Protein AF-A0A965WH80-F1 (afdb_monomer)

Radius of gyration: 20.84 Å; Cα contacts (8 Å, |Δi|>4): 491; chains: 1; bounding box: 50×33×61 Å

Structure (mmCIF, N/CA/C/O backbone):
data_AF-A0A965WH80-F1
#
_entry.id   AF-A0A965WH80-F1
#
loop_
_atom_site.group_PDB
_atom_site.id
_atom_site.type_symbol
_atom_site.label_atom_id
_atom_site.label_alt_id
_atom_site.label_comp_id
_atom_site.label_asym_id
_atom_site.label_entity_id
_atom_site.label_seq_id
_atom_site.pdbx_PDB_ins_code
_atom_site.Cartn_x
_atom_site.Cartn_y
_atom_site.Cartn_z
_atom_site.occupancy
_atom_site.B_iso_or_equiv
_atom_site.auth_seq_id
_atom_site.auth_comp_id
_atom_site.auth_asym_id
_atom_site.auth_atom_id
_atom_site.pdbx_PDB_model_num
ATOM 1 N N . MET A 1 1 ? 1.439 16.172 34.739 1.00 54.31 1 MET A N 1
ATOM 2 C CA . MET A 1 1 ? 1.246 16.208 33.267 1.00 54.31 1 MET A CA 1
ATOM 3 C C . MET A 1 1 ? 0.807 14.849 32.720 1.00 54.31 1 MET A C 1
ATOM 5 O O . MET A 1 1 ? -0.099 14.841 31.899 1.00 54.31 1 MET A O 1
ATOM 9 N N . SER A 1 2 ? 1.363 13.724 33.199 1.00 60.44 2 SER A N 1
ATOM 10 C CA . SER A 1 2 ? 0.930 12.357 32.838 1.00 60.44 2 SER A CA 1
ATOM 11 C C . SER A 1 2 ? -0.550 12.085 33.125 1.00 60.44 2 SER A C 1
ATOM 13 O O . SER A 1 2 ? -1.263 11.630 32.240 1.00 60.44 2 SER A O 1
ATOM 15 N N . ASP A 1 3 ? -1.040 12.446 34.312 1.00 62.28 3 ASP A N 1
ATOM 16 C CA . ASP A 1 3 ? -2.400 12.083 34.744 1.00 62.28 3 ASP A CA 1
ATOM 17 C C . ASP A 1 3 ? -3.491 12.838 33.966 1.00 62.28 3 ASP A C 1
ATOM 19 O O . ASP A 1 3 ? -4.569 12.307 33.698 1.00 62.28 3 ASP A O 1
ATOM 23 N N . LEU A 1 4 ? -3.192 14.064 33.522 1.00 63.50 4 LEU A N 1
ATOM 24 C CA . LEU A 1 4 ? -4.088 14.865 32.680 1.00 63.50 4 LEU A CA 1
ATOM 25 C C . LEU A 1 4 ? -4.159 14.320 31.238 1.00 63.50 4 LEU A C 1
ATOM 27 O O . LEU A 1 4 ? -5.212 14.336 30.601 1.00 63.50 4 LEU A O 1
ATOM 31 N N . LEU A 1 5 ? -3.041 13.801 30.720 1.00 63.03 5 LEU A N 1
ATOM 32 C CA . LEU A 1 5 ? -2.988 13.147 29.409 1.00 63.03 5 LEU A CA 1
ATOM 33 C C . LEU A 1 5 ? -3.710 11.791 29.436 1.00 63.03 5 LEU A C 1
ATOM 35 O O . LEU A 1 5 ? -4.468 11.488 28.513 1.00 63.03 5 LEU A O 1
ATOM 39 N N . GLN A 1 6 ? -3.535 11.023 30.516 1.00 62.19 6 GLN A N 1
ATOM 40 C CA . GLN A 1 6 ? -4.223 9.751 30.746 1.00 62.19 6 GLN A CA 1
ATOM 41 C C . GLN A 1 6 ? -5.747 9.948 30.783 1.00 62.19 6 GLN A C 1
ATOM 43 O O . GLN A 1 6 ? -6.480 9.286 30.056 1.00 62.19 6 GLN A O 1
ATOM 48 N N . THR A 1 7 ? -6.226 10.921 31.562 1.00 71.38 7 THR A N 1
ATOM 49 C CA . THR A 1 7 ? -7.663 11.224 31.692 1.00 71.38 7 THR A CA 1
ATOM 50 C C . THR A 1 7 ? -8.289 11.716 30.387 1.00 71.38 7 THR A C 1
ATOM 52 O O . THR A 1 7 ? -9.394 11.299 30.048 1.00 71.38 7 THR A O 1
ATOM 55 N N . THR A 1 8 ? -7.577 12.529 29.601 1.00 77.06 8 THR A N 1
ATOM 56 C CA . THR A 1 8 ? -8.065 12.976 28.282 1.00 77.06 8 THR A CA 1
ATOM 57 C C . THR A 1 8 ? -8.178 11.811 27.292 1.00 77.06 8 THR A C 1
ATOM 59 O O . THR A 1 8 ? -9.146 11.727 26.540 1.00 77.06 8 THR A O 1
ATOM 62 N N . SER A 1 9 ? -7.212 10.885 27.290 1.00 78.12 9 SER A N 1
ATOM 63 C CA . SER A 1 9 ? -7.258 9.696 26.430 1.00 78.12 9 SER A CA 1
ATOM 64 C C . SER A 1 9 ? -8.454 8.793 26.742 1.00 78.12 9 SER A C 1
ATOM 66 O O . SER A 1 9 ? -9.096 8.296 25.820 1.00 78.12 9 SER A O 1
ATOM 68 N N . GLU A 1 10 ? -8.776 8.605 28.021 1.00 86.00 10 GLU A N 1
ATOM 69 C CA . GLU A 1 10 ? -9.914 7.778 28.436 1.00 86.00 10 GLU A CA 1
ATOM 70 C C . GLU A 1 10 ? -11.262 8.416 28.074 1.00 86.00 10 GLU A C 1
ATOM 72 O O . GLU A 1 10 ? -12.154 7.729 27.576 1.00 86.00 10 GLU A O 1
ATOM 77 N N . ILE A 1 11 ? -11.398 9.741 28.214 1.00 92.00 11 ILE A N 1
ATOM 78 C CA . ILE A 1 11 ? -12.595 10.476 27.765 1.00 92.00 11 ILE A CA 1
ATOM 79 C C . ILE A 1 11 ? -12.812 10.293 26.255 1.00 92.00 11 ILE A C 1
ATOM 81 O O . ILE A 1 11 ? -13.931 10.027 25.809 1.00 92.00 11 ILE A O 1
ATOM 85 N N . ASP A 1 12 ? -11.742 10.397 25.467 1.00 95.00 12 ASP A N 1
ATOM 86 C CA . ASP A 1 12 ? -11.813 10.262 24.014 1.00 95.00 12 ASP A CA 1
ATOM 87 C C . ASP A 1 12 ? -12.212 8.854 23.566 1.00 95.00 12 ASP A C 1
ATOM 89 O O . ASP A 1 12 ? -13.089 8.707 22.709 1.00 95.00 12 ASP A O 1
ATOM 93 N N . LYS A 1 13 ? -11.626 7.813 24.171 1.00 95.62 13 LYS A N 1
ATOM 94 C CA . LYS A 1 13 ? -12.045 6.426 23.927 1.00 95.62 13 LYS A CA 1
ATOM 95 C C . LYS A 1 13 ? -13.502 6.212 24.322 1.00 95.62 13 LYS A C 1
ATOM 97 O O . LYS A 1 13 ? -14.264 5.646 23.540 1.00 95.62 13 LYS A O 1
ATOM 102 N N . GLN A 1 14 ? -13.915 6.696 25.495 1.00 97.00 14 GLN A N 1
ATOM 103 C CA . GLN A 1 14 ? -15.282 6.527 25.984 1.00 97.00 14 GLN A CA 1
ATOM 104 C C . GLN A 1 14 ? -16.306 7.191 25.056 1.00 97.00 14 GLN A C 1
ATOM 106 O O . GLN A 1 14 ? -17.390 6.642 24.834 1.00 97.00 14 GLN A O 1
ATOM 111 N N . HIS A 1 15 ? -15.963 8.333 24.456 1.00 97.44 15 HIS A N 1
ATOM 112 C CA . HIS A 1 15 ? -16.782 8.965 23.425 1.00 97.44 15 HIS A CA 1
ATOM 113 C C . HIS A 1 15 ? -16.937 8.065 22.187 1.00 97.44 15 HIS A C 1
ATOM 115 O O . HIS A 1 15 ? -18.063 7.830 21.744 1.00 97.44 15 HIS A O 1
ATOM 121 N N . ILE A 1 16 ? -15.842 7.493 21.674 1.00 98.12 16 ILE A N 1
ATOM 122 C CA . ILE A 1 16 ? -15.874 6.562 20.531 1.00 98.12 16 ILE A CA 1
ATOM 123 C C . ILE A 1 16 ? -16.705 5.311 20.862 1.00 98.12 16 ILE A C 1
ATOM 125 O O . ILE A 1 16 ? -17.552 4.907 20.064 1.00 98.12 16 ILE A O 1
ATOM 129 N N . ILE A 1 17 ? -16.524 4.726 22.050 1.00 98.25 17 ILE A N 1
ATOM 130 C CA . ILE A 1 17 ? -17.300 3.570 22.529 1.00 98.25 17 ILE A CA 1
ATOM 131 C C . ILE A 1 17 ? -18.792 3.916 22.612 1.00 98.25 17 ILE A C 1
ATOM 133 O O . ILE A 1 17 ? -19.641 3.126 22.201 1.00 98.25 17 ILE A O 1
ATOM 137 N N . THR A 1 18 ? -19.128 5.113 23.094 1.00 98.06 18 THR A N 1
ATOM 138 C CA . THR A 1 18 ? -20.517 5.583 23.175 1.00 98.06 18 THR A CA 1
ATOM 139 C C . THR A 1 18 ? -21.134 5.724 21.785 1.00 98.06 18 THR A C 1
ATOM 141 O O . THR A 1 18 ? -22.248 5.246 21.565 1.00 98.06 18 THR A O 1
ATOM 144 N N . LEU A 1 19 ? -20.418 6.311 20.819 1.00 97.88 19 LEU A N 1
ATOM 145 C CA . LEU A 1 19 ? -20.869 6.382 19.424 1.00 97.88 19 LEU A CA 1
ATOM 146 C C . LEU A 1 19 ? -21.101 4.986 18.840 1.00 97.88 19 LEU A C 1
ATOM 148 O O . LEU A 1 19 ? -22.153 4.736 18.253 1.00 97.88 19 LEU A O 1
ATOM 152 N N . PHE A 1 20 ? -20.160 4.065 19.056 1.00 98.19 20 PHE A N 1
ATOM 153 C CA . PHE A 1 20 ? -20.275 2.688 18.593 1.00 98.19 20 PHE A CA 1
ATOM 154 C C . PHE A 1 20 ? -21.513 1.994 19.174 1.00 98.19 20 PHE A C 1
ATOM 156 O O . PHE A 1 20 ? -22.358 1.510 18.422 1.00 98.19 20 PHE A O 1
ATOM 163 N N . ASN A 1 21 ? -21.674 2.005 20.499 1.00 98.12 21 ASN A N 1
ATOM 164 C CA . ASN A 1 21 ? -22.787 1.339 21.179 1.00 98.12 21 ASN A CA 1
ATOM 165 C C . ASN A 1 21 ? -24.155 1.918 20.799 1.00 98.12 21 ASN A C 1
ATOM 167 O O . ASN A 1 21 ? -25.132 1.182 20.739 1.00 98.12 21 ASN A O 1
ATOM 171 N N . THR A 1 22 ? -24.234 3.225 20.541 1.00 97.62 22 THR A N 1
ATOM 172 C CA . THR A 1 22 ? -25.511 3.899 20.253 1.00 97.62 22 THR A CA 1
ATOM 173 C C . THR A 1 22 ? -25.892 3.895 18.774 1.00 97.62 22 THR A C 1
ATOM 175 O O . THR A 1 22 ? -27.077 3.982 18.460 1.00 97.62 22 THR A O 1
ATOM 178 N N . ARG A 1 23 ? -24.919 3.831 17.852 1.00 97.31 23 ARG A N 1
ATOM 179 C CA . ARG A 1 23 ? -25.159 4.046 16.409 1.00 97.31 23 ARG A CA 1
ATOM 180 C C . ARG A 1 23 ? -24.714 2.909 15.501 1.00 97.31 23 ARG A C 1
ATOM 182 O O . ARG A 1 23 ? -25.060 2.936 14.318 1.00 97.31 23 ARG A O 1
ATOM 189 N N . VAL A 1 24 ? -23.954 1.942 16.015 1.00 97.25 24 VAL A N 1
ATOM 190 C CA . VAL A 1 24 ? -23.343 0.875 15.208 1.00 97.25 24 VAL A CA 1
ATOM 191 C C . VAL A 1 24 ? -23.623 -0.520 15.765 1.00 97.25 24 VAL A C 1
ATOM 193 O O . VAL A 1 24 ? -23.989 -1.404 14.991 1.00 97.25 24 VAL A O 1
ATOM 196 N N . LYS A 1 25 ? -23.450 -0.737 17.074 1.00 97.75 25 LYS A N 1
ATOM 197 C CA . LYS A 1 25 ? -23.517 -2.070 17.688 1.00 97.75 25 LYS A CA 1
ATOM 198 C C . LYS A 1 25 ? -24.882 -2.727 17.467 1.00 97.75 25 LYS A C 1
ATOM 200 O O . LYS A 1 25 ? -25.910 -2.121 17.758 1.00 97.75 25 LYS A O 1
ATOM 205 N N . GLY A 1 26 ? -24.886 -3.950 16.937 1.00 96.50 26 GLY A N 1
ATOM 206 C CA . GLY A 1 26 ? -26.098 -4.735 16.671 1.00 96.50 26 GLY A CA 1
ATOM 207 C C . GLY A 1 26 ? -26.995 -4.203 15.544 1.00 96.50 26 GLY A C 1
ATOM 208 O O . GLY A 1 26 ? -28.030 -4.799 15.259 1.00 96.50 26 GLY A O 1
ATOM 209 N N . ILE A 1 27 ? -26.628 -3.100 14.882 1.00 95.81 27 ILE A N 1
ATOM 210 C CA . ILE A 1 27 ? -27.406 -2.542 13.772 1.00 95.81 27 ILE A CA 1
ATOM 211 C C . ILE A 1 27 ? -26.996 -3.234 12.478 1.00 95.81 27 ILE A C 1
ATOM 213 O O . ILE A 1 27 ? -25.814 -3.282 12.125 1.00 95.81 27 ILE A O 1
ATOM 217 N N . GLU A 1 28 ? -27.988 -3.746 11.754 1.00 94.44 28 GLU A N 1
ATOM 218 C CA . GLU A 1 28 ? -27.756 -4.407 10.478 1.00 94.44 28 GLU A CA 1
ATOM 219 C C . GLU A 1 28 ? -27.210 -3.429 9.433 1.00 94.44 28 GLU A C 1
ATOM 221 O O . GLU A 1 28 ? -27.700 -2.306 9.252 1.00 94.44 28 GLU A O 1
ATOM 226 N N . ILE A 1 29 ? -26.161 -3.862 8.735 1.00 91.94 29 ILE A N 1
ATOM 227 C CA . ILE A 1 29 ? -25.525 -3.059 7.699 1.00 91.94 29 ILE A CA 1
ATOM 228 C C . ILE A 1 29 ? -26.462 -2.971 6.495 1.00 91.94 29 ILE A C 1
ATOM 230 O O . ILE A 1 29 ? -26.683 -3.948 5.779 1.00 91.94 29 ILE A O 1
ATOM 234 N N . CYS A 1 30 ? -26.951 -1.759 6.237 1.00 87.44 30 CYS A N 1
ATOM 235 C CA . CYS A 1 30 ? -27.763 -1.440 5.071 1.00 87.44 30 CYS A CA 1
ATOM 236 C C . CYS A 1 30 ? -26.932 -0.685 4.026 1.00 87.44 30 CYS A C 1
ATOM 238 O O . CYS A 1 30 ? -26.447 0.419 4.274 1.00 87.44 30 CYS A O 1
ATOM 240 N N . LEU A 1 31 ? -26.777 -1.292 2.847 1.00 85.81 31 LEU A N 1
ATOM 241 C CA . LEU A 1 31 ? -26.041 -0.732 1.705 1.00 85.81 31 LEU A CA 1
ATOM 242 C C . LEU A 1 31 ? -26.972 -0.361 0.543 1.00 85.81 31 LEU A C 1
ATOM 244 O O . LEU A 1 31 ? -26.512 -0.196 -0.589 1.00 85.81 31 LEU A O 1
ATOM 248 N N . GLU A 1 32 ? -28.273 -0.267 0.812 1.00 82.00 32 GLU A N 1
ATOM 249 C CA . GLU A 1 32 ? -29.275 0.111 -0.177 1.00 82.00 32 GLU A CA 1
ATOM 250 C C . GLU A 1 32 ? -28.960 1.494 -0.767 1.00 82.00 32 GLU A C 1
ATOM 252 O O . GLU A 1 32 ? -28.478 2.397 -0.080 1.00 82.00 32 GLU A O 1
ATOM 257 N N . GLY A 1 33 ? -29.140 1.635 -2.082 1.00 74.75 33 GLY A N 1
ATOM 258 C CA . GLY A 1 33 ? -28.800 2.8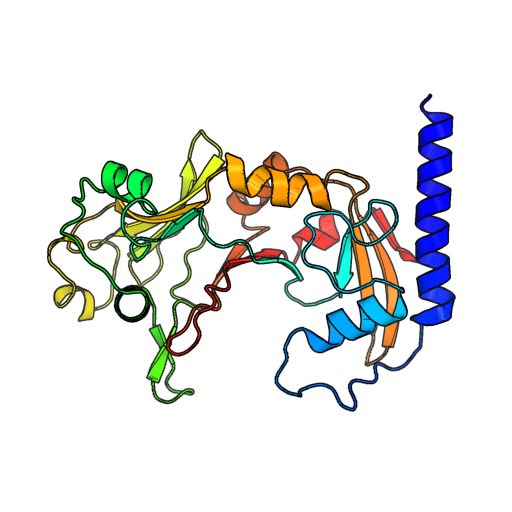55 -2.820 1.00 74.75 33 GLY A CA 1
ATOM 259 C C . GLY A 1 33 ? -27.300 3.094 -3.042 1.00 74.75 33 GLY A C 1
ATOM 260 O O . GLY A 1 33 ? -26.941 3.994 -3.801 1.00 74.75 33 GLY A O 1
ATOM 261 N N . GLN A 1 34 ? -26.403 2.293 -2.451 1.00 77.19 34 GLN A N 1
ATOM 262 C CA . GLN A 1 34 ? -24.972 2.378 -2.749 1.00 77.19 34 GLN A CA 1
ATOM 263 C C . GLN A 1 34 ? -24.603 1.542 -3.977 1.00 77.19 34 GLN A C 1
ATOM 265 O O . GLN A 1 34 ? -25.136 0.457 -4.209 1.00 77.19 34 GLN A O 1
ATOM 270 N N . ASN A 1 35 ? -23.627 2.023 -4.753 1.00 73.31 35 ASN A N 1
ATOM 271 C CA . ASN A 1 35 ? -23.118 1.293 -5.911 1.00 73.31 35 ASN A CA 1
ATOM 272 C C . ASN A 1 35 ? -22.613 -0.096 -5.485 1.00 73.31 35 ASN A C 1
ATOM 274 O O . ASN A 1 35 ? -21.656 -0.217 -4.713 1.00 73.31 35 ASN A O 1
ATOM 278 N N . ILE A 1 36 ? -23.236 -1.150 -6.023 1.00 66.19 36 ILE A N 1
ATOM 279 C CA . ILE A 1 36 ? -22.933 -2.537 -5.664 1.00 66.19 36 ILE A CA 1
ATOM 280 C C . ILE A 1 36 ? -21.460 -2.898 -5.900 1.00 66.19 36 ILE A C 1
ATOM 282 O O . ILE A 1 36 ? -20.904 -3.673 -5.120 1.00 66.19 36 ILE A O 1
ATOM 286 N N . ASN A 1 37 ? -20.819 -2.259 -6.883 1.00 68.69 37 ASN A N 1
ATOM 287 C CA . ASN A 1 37 ? -19.433 -2.490 -7.290 1.00 68.69 37 ASN A CA 1
ATOM 288 C C . ASN A 1 37 ? -18.403 -1.678 -6.483 1.00 68.69 37 ASN A C 1
ATOM 290 O O . ASN A 1 37 ? -17.202 -1.805 -6.715 1.00 68.69 37 ASN A O 1
ATOM 294 N N . HIS A 1 38 ? -18.830 -0.829 -5.541 1.00 74.12 38 HIS A N 1
ATOM 295 C CA . HIS A 1 38 ? -17.907 -0.049 -4.720 1.00 74.12 38 HIS A CA 1
ATOM 296 C C . HIS A 1 38 ? -17.377 -0.885 -3.547 1.00 74.12 38 HIS A C 1
ATOM 298 O O . HIS A 1 38 ? -18.055 -1.053 -2.536 1.00 74.12 38 HIS A O 1
ATOM 304 N N . CYS A 1 39 ? -16.138 -1.378 -3.639 1.00 70.12 39 CYS A N 1
ATOM 305 C CA . CYS A 1 39 ? -15.517 -2.202 -2.590 1.00 70.12 39 CYS A CA 1
ATOM 306 C C . CYS A 1 39 ? -15.410 -1.501 -1.216 1.00 70.12 39 CYS A C 1
ATOM 308 O O . CYS A 1 39 ? -15.305 -2.177 -0.195 1.00 70.12 39 CYS A O 1
ATOM 310 N N . GLY A 1 40 ? -15.446 -0.162 -1.173 1.00 80.94 40 GLY A N 1
ATOM 311 C CA . GLY A 1 40 ? -15.361 0.638 0.058 1.00 80.94 40 GLY A CA 1
ATOM 312 C C . GLY A 1 40 ? -16.703 0.968 0.725 1.00 80.94 40 GLY A C 1
ATOM 313 O O . GLY A 1 40 ? -16.715 1.637 1.752 1.00 80.94 40 GLY A O 1
ATOM 314 N N . LYS A 1 41 ? -17.836 0.521 0.164 1.00 86.44 41 LYS A N 1
ATOM 315 C CA . LYS A 1 41 ? -19.196 0.925 0.583 1.00 86.44 41 LYS A CA 1
ATOM 316 C C . LYS A 1 41 ? -19.507 0.673 2.062 1.00 86.44 41 LYS A C 1
ATOM 318 O O . LYS A 1 41 ? -20.077 1.518 2.741 1.00 86.44 41 LYS A O 1
ATOM 323 N N . GLU A 1 42 ? -19.064 -0.467 2.582 1.00 90.00 42 GLU A N 1
ATOM 324 C CA . GLU A 1 42 ? -19.252 -0.826 3.991 1.00 90.00 42 GLU A CA 1
ATOM 325 C C . GLU A 1 42 ? -18.428 0.069 4.928 1.00 90.00 42 GLU A C 1
ATOM 327 O O . GLU A 1 42 ? -18.914 0.460 5.983 1.00 90.00 42 GLU A O 1
ATOM 332 N N . GLY A 1 43 ? -17.207 0.437 4.524 1.00 90.38 43 GLY A N 1
ATOM 333 C CA . GLY A 1 43 ? -16.390 1.397 5.271 1.00 90.38 43 GLY A CA 1
ATOM 334 C C . GLY A 1 43 ? -17.074 2.759 5.348 1.00 90.38 43 GLY A C 1
ATOM 335 O O . GLY A 1 43 ? -17.265 3.278 6.441 1.00 90.38 43 GLY A O 1
ATOM 336 N N . HIS A 1 44 ? -17.564 3.265 4.211 1.00 89.75 44 HIS A N 1
ATOM 337 C CA . HIS A 1 44 ? -18.300 4.531 4.170 1.00 89.75 44 HIS A CA 1
ATOM 338 C C . HIS A 1 44 ? -19.583 4.511 5.010 1.00 89.75 44 HIS A C 1
ATOM 340 O O . HIS A 1 44 ? -19.929 5.512 5.642 1.00 89.75 44 HIS A O 1
ATOM 346 N N . TRP A 1 45 ? -20.311 3.388 5.012 1.00 92.88 45 TRP A N 1
ATOM 347 C CA . TRP A 1 45 ? -21.475 3.207 5.879 1.00 92.88 45 TRP A CA 1
ATOM 348 C C . TRP A 1 45 ? -21.081 3.336 7.353 1.00 92.88 45 TRP A C 1
ATOM 350 O O . TRP A 1 45 ? -21.704 4.105 8.086 1.00 92.88 45 TRP A O 1
ATOM 360 N N . LEU A 1 46 ? -20.016 2.644 7.767 1.00 94.56 46 LEU A N 1
ATOM 361 C CA . LEU A 1 46 ? -19.537 2.665 9.146 1.00 94.56 46 LEU A CA 1
ATOM 362 C C . LEU A 1 46 ? -19.068 4.068 9.552 1.00 94.56 46 LEU A C 1
ATOM 364 O O . LEU A 1 46 ? -19.458 4.556 10.608 1.00 94.56 46 LEU A O 1
ATOM 368 N N . GLU A 1 47 ? -18.304 4.744 8.690 1.00 94.25 47 GLU A N 1
ATOM 369 C CA . GLU A 1 47 ? -17.840 6.124 8.902 1.00 94.25 47 GLU A CA 1
ATOM 370 C C . GLU A 1 47 ? -19.022 7.068 9.125 1.00 94.25 47 GLU A C 1
ATOM 372 O O . GLU A 1 47 ? -19.059 7.821 10.099 1.00 94.25 47 GLU A O 1
ATOM 377 N N . THR A 1 48 ? -20.048 6.946 8.283 1.00 93.69 48 THR A N 1
ATOM 378 C CA . THR A 1 48 ? -21.269 7.749 8.385 1.00 93.69 48 THR A CA 1
ATOM 379 C C . THR A 1 48 ? -21.998 7.492 9.707 1.00 93.69 48 THR A C 1
ATOM 381 O O . THR A 1 48 ? -22.417 8.438 10.374 1.00 93.69 48 THR A O 1
ATOM 384 N N . LYS A 1 49 ? -22.123 6.227 10.135 1.00 95.31 49 LYS A N 1
ATOM 385 C CA . LYS A 1 49 ? -22.762 5.870 11.415 1.00 95.31 49 LYS A CA 1
ATOM 386 C C . LYS A 1 49 ? -21.984 6.377 12.627 1.00 95.31 49 LYS A C 1
ATOM 388 O O . LYS A 1 49 ? -22.593 6.824 13.598 1.00 95.31 49 LYS A O 1
ATOM 393 N N . MET A 1 50 ? -20.660 6.392 12.537 1.00 96.31 50 MET A N 1
ATOM 394 C CA . MET A 1 50 ? -19.776 6.962 13.554 1.00 96.31 50 MET A CA 1
ATOM 395 C C . MET A 1 50 ? -19.717 8.500 13.512 1.00 96.31 50 MET A C 1
ATOM 397 O O . MET A 1 50 ? -19.074 9.110 14.359 1.00 96.31 50 MET A O 1
ATOM 401 N N . GLY A 1 51 ? -20.429 9.153 12.583 1.00 94.00 51 GLY 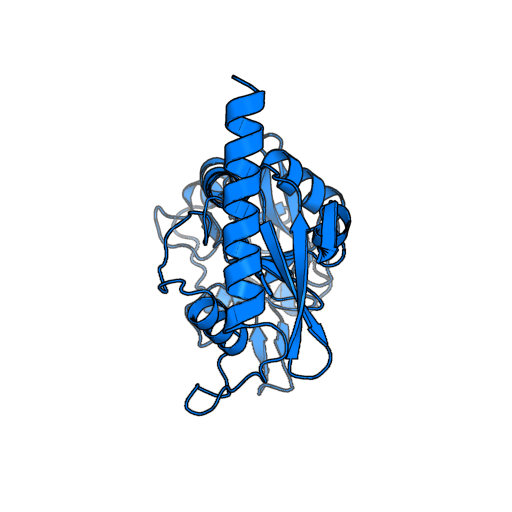A N 1
ATOM 402 C CA . GLY A 1 51 ? -20.506 10.614 12.481 1.00 94.00 51 GLY A CA 1
ATOM 403 C C . GLY A 1 51 ? -19.312 11.265 11.777 1.00 94.00 51 GLY A C 1
ATOM 404 O O . GLY A 1 51 ? -19.132 12.478 11.882 1.00 94.00 51 GLY A O 1
ATOM 405 N N . ILE A 1 52 ? -18.506 10.483 11.057 1.00 92.62 52 ILE A N 1
ATOM 406 C CA . ILE A 1 52 ? -17.340 10.965 10.318 1.00 92.62 52 ILE A CA 1
ATOM 407 C C . ILE A 1 52 ? -17.802 11.578 8.992 1.00 92.62 52 ILE A C 1
ATOM 409 O O . ILE A 1 52 ? -18.561 10.978 8.229 1.00 92.62 52 ILE A O 1
ATOM 413 N N . LYS A 1 53 ? -17.326 12.794 8.701 1.00 88.06 53 LYS A N 1
ATOM 414 C CA . LYS A 1 53 ? -17.509 13.427 7.390 1.00 88.06 53 LYS A CA 1
ATOM 415 C C . LYS A 1 53 ? -16.413 12.961 6.440 1.00 88.06 53 LYS A C 1
ATOM 417 O O . LYS A 1 53 ? -15.236 13.210 6.700 1.00 88.06 53 LYS A O 1
ATOM 422 N N . HIS A 1 54 ? -16.813 12.378 5.313 1.00 82.12 54 HIS A N 1
ATOM 423 C CA . HIS A 1 54 ? -15.911 11.944 4.243 1.00 82.12 54 HIS A CA 1
ATOM 424 C C . HIS A 1 54 ? -14.994 13.077 3.791 1.00 82.12 54 HIS A C 1
ATOM 426 O O . HIS A 1 54 ? -15.456 14.129 3.346 1.00 82.12 54 HIS A O 1
ATOM 432 N N . ASN A 1 55 ? -13.688 12.869 3.914 1.00 83.81 55 ASN A N 1
ATOM 433 C CA . ASN A 1 55 ? -12.675 13.834 3.519 1.00 83.81 55 ASN A CA 1
ATOM 434 C C . ASN A 1 55 ? -11.392 13.109 3.077 1.00 83.81 55 ASN A C 1
ATOM 436 O O . ASN A 1 55 ? -11.242 11.910 3.284 1.00 83.81 55 ASN A O 1
ATOM 440 N N . ALA A 1 56 ? -10.477 13.835 2.436 1.00 81.69 56 ALA A N 1
ATOM 441 C CA . ALA A 1 56 ? -9.194 13.301 1.971 1.00 81.69 56 ALA A CA 1
ATOM 442 C C . ALA A 1 56 ? -8.019 13.725 2.869 1.00 81.69 56 ALA A C 1
ATOM 444 O O . ALA A 1 56 ? -6.879 13.801 2.408 1.00 81.69 56 ALA A O 1
ATOM 445 N N . LYS A 1 57 ? -8.287 14.090 4.127 1.00 88.44 57 LYS A N 1
ATOM 446 C CA . LYS A 1 57 ? -7.250 14.586 5.023 1.00 88.44 57 LYS A CA 1
ATOM 447 C C . LYS A 1 57 ? -6.386 13.442 5.528 1.00 88.44 57 LYS A C 1
ATOM 449 O O . LYS A 1 57 ? -6.830 12.319 5.753 1.00 88.44 57 LYS A O 1
ATOM 454 N N . ASN A 1 58 ? -5.121 13.770 5.735 1.00 90.50 58 ASN A N 1
ATOM 455 C CA . ASN A 1 58 ? -4.150 12.865 6.317 1.00 90.50 58 ASN A CA 1
ATOM 456 C C . ASN A 1 58 ? -4.095 13.060 7.839 1.00 90.50 58 ASN A C 1
ATOM 458 O O . ASN A 1 58 ? -3.082 13.515 8.365 1.00 90.50 58 ASN A O 1
ATOM 462 N N . GLU A 1 59 ? -5.210 12.788 8.513 1.00 94.25 59 GLU A N 1
ATOM 463 C CA . GLU A 1 59 ? -5.368 12.873 9.969 1.00 94.25 59 GLU A CA 1
ATOM 464 C C . GLU A 1 59 ? -6.238 11.705 10.471 1.00 94.25 59 GLU A C 1
ATOM 466 O O . GLU A 1 59 ? -6.879 11.049 9.641 1.00 94.25 59 GLU A O 1
ATOM 471 N N . PRO A 1 60 ? -6.232 11.406 11.783 1.00 95.06 60 PRO A N 1
ATOM 472 C CA . PRO A 1 60 ? -7.060 10.350 12.355 1.00 95.06 60 PRO A CA 1
ATOM 473 C C . PRO A 1 60 ? -8.547 10.726 12.302 1.00 95.06 60 PRO A C 1
ATOM 475 O O . PRO A 1 60 ? -8.895 11.907 12.355 1.00 95.06 60 PRO A O 1
ATOM 478 N N . ASP A 1 61 ? -9.426 9.728 12.263 1.00 95.25 61 ASP A N 1
ATOM 479 C CA . ASP A 1 61 ? -10.858 9.931 12.023 1.00 95.25 61 ASP A CA 1
ATOM 480 C C . ASP A 1 61 ? -11.617 10.553 13.205 1.00 95.25 61 ASP A C 1
ATOM 482 O O . ASP A 1 61 ? -12.418 11.469 13.009 1.00 95.25 61 ASP A O 1
ATOM 486 N N . ILE A 1 62 ? -11.401 10.063 14.436 1.00 95.75 62 ILE A N 1
ATOM 487 C CA . ILE A 1 62 ? -12.118 10.539 15.633 1.00 95.75 62 ILE A CA 1
ATOM 488 C C . ILE A 1 62 ? -11.151 10.675 16.804 1.00 95.75 62 ILE A C 1
ATOM 490 O O . ILE A 1 62 ? -10.495 9.713 17.193 1.00 95.75 62 ILE A O 1
ATOM 494 N N . ASN A 1 63 ? -11.090 11.869 17.398 1.00 95.38 63 ASN A N 1
ATOM 495 C CA . ASN A 1 63 ? -10.373 12.155 18.646 1.00 95.38 63 ASN A CA 1
ATOM 496 C C . ASN A 1 63 ? -8.909 11.658 18.681 1.00 95.38 63 ASN A C 1
ATOM 498 O O . ASN A 1 63 ? -8.386 11.284 19.729 1.00 95.38 63 ASN A O 1
ATOM 502 N N . GLY A 1 64 ? -8.230 11.656 17.529 1.00 95.44 64 GLY A N 1
ATOM 503 C CA . GLY A 1 64 ? -6.843 11.199 17.409 1.00 95.44 64 GLY A CA 1
ATOM 504 C C . GLY A 1 64 ? -6.664 9.698 17.150 1.00 95.44 64 GLY A C 1
ATOM 505 O O . GLY A 1 64 ? -5.521 9.244 17.115 1.00 95.44 64 GLY A O 1
ATOM 506 N N . TYR A 1 65 ? -7.750 8.947 16.945 1.00 97.62 65 TYR A N 1
ATOM 507 C CA . TYR A 1 65 ? -7.724 7.548 16.525 1.00 97.62 65 TYR A CA 1
ATOM 508 C C . TYR A 1 65 ? -8.168 7.379 15.070 1.00 97.62 65 TYR A C 1
ATOM 510 O O . TYR A 1 65 ? -9.194 7.920 14.654 1.00 97.62 65 TYR A O 1
ATOM 518 N N . GLU A 1 66 ? -7.422 6.578 14.311 1.00 97.50 66 GLU A N 1
ATOM 519 C CA . GLU A 1 66 ? -7.830 6.125 12.978 1.00 97.50 66 GLU A CA 1
ATOM 520 C C . GLU A 1 66 ? -8.837 4.969 13.100 1.00 97.50 66 GLU A C 1
ATOM 522 O O . GLU A 1 66 ? -8.595 3.981 13.797 1.00 97.50 66 GLU A O 1
ATOM 527 N N . MET A 1 67 ? -9.951 5.050 12.382 1.00 96.69 67 MET A N 1
ATOM 528 C CA . MET A 1 67 ? -10.945 3.993 12.313 1.00 96.69 67 MET A CA 1
ATOM 529 C C . MET A 1 67 ? -10.595 2.978 11.224 1.00 96.69 67 MET A C 1
ATOM 531 O O . MET A 1 67 ? -10.252 3.318 10.091 1.00 96.69 67 MET A O 1
ATOM 535 N N . LYS A 1 68 ? -10.769 1.691 11.528 1.00 95.50 68 LYS A N 1
ATOM 536 C CA . LYS A 1 68 ? -10.774 0.622 10.525 1.00 95.50 68 LYS A CA 1
ATOM 537 C C . LYS A 1 68 ? -11.988 -0.281 10.695 1.00 95.50 68 LYS A C 1
ATOM 539 O O . LYS A 1 68 ? -12.518 -0.483 11.786 1.00 95.50 68 LYS A O 1
ATOM 544 N N . LYS A 1 69 ? -12.394 -0.907 9.593 1.00 93.50 69 LYS A N 1
ATOM 545 C CA . LYS A 1 69 ? -13.321 -2.039 9.626 1.00 93.50 69 LYS A CA 1
ATOM 546 C C . LYS A 1 69 ? -12.542 -3.349 9.649 1.00 93.50 69 LYS A C 1
ATOM 548 O O . LYS A 1 69 ? -11.524 -3.484 8.965 1.00 93.50 69 LYS A O 1
ATOM 553 N N . SER A 1 70 ? -13.052 -4.332 10.379 1.00 89.94 70 SER A N 1
ATOM 554 C CA . SER A 1 70 ? -12.517 -5.693 10.315 1.00 89.94 70 SER A CA 1
ATOM 555 C C . SER A 1 70 ? -12.632 -6.284 8.901 1.00 89.94 70 SER A C 1
ATOM 557 O O . SER A 1 70 ? -13.614 -6.085 8.182 1.00 89.94 70 SER A O 1
ATOM 559 N N . SER A 1 71 ? -11.581 -6.979 8.473 1.00 89.06 71 SER A N 1
ATOM 560 C CA . SER A 1 71 ? -11.521 -7.767 7.237 1.00 89.06 71 SER A CA 1
ATOM 561 C C . SER A 1 71 ? -10.313 -8.709 7.297 1.00 89.06 71 SER A C 1
ATOM 563 O O . SER A 1 71 ? -9.485 -8.587 8.196 1.00 89.06 71 SER A O 1
ATOM 565 N N . SER A 1 72 ? -10.191 -9.644 6.351 1.00 87.81 72 SER A N 1
ATOM 566 C CA . SER A 1 72 ? -9.048 -10.574 6.293 1.00 87.81 72 SER A CA 1
ATOM 567 C C . SER A 1 72 ? -7.705 -9.875 6.039 1.00 87.81 72 SER A C 1
ATOM 569 O O . SER A 1 72 ? -6.662 -10.345 6.490 1.00 87.81 72 SER A O 1
ATOM 571 N N . LYS A 1 73 ? -7.731 -8.747 5.320 1.00 90.81 73 LYS A N 1
ATOM 572 C CA . LYS A 1 73 ? -6.593 -7.855 5.087 1.00 90.81 73 LYS A CA 1
ATOM 573 C C . LYS A 1 73 ? -7.067 -6.419 5.250 1.00 90.81 73 LYS A C 1
ATOM 575 O O . LYS A 1 73 ? -7.770 -5.899 4.386 1.00 90.81 73 LYS A O 1
ATOM 580 N N . ILE A 1 74 ? -6.668 -5.781 6.341 1.00 94.25 74 ILE A N 1
ATOM 581 C CA . ILE A 1 74 ? -7.055 -4.404 6.633 1.00 94.25 74 ILE A CA 1
ATOM 582 C C . ILE A 1 74 ? -5.988 -3.468 6.056 1.00 94.25 74 ILE A C 1
ATOM 584 O O . ILE A 1 74 ? -4.788 -3.617 6.311 1.00 94.25 74 ILE A O 1
ATOM 588 N N . THR A 1 75 ? -6.442 -2.510 5.250 1.00 94.88 75 THR A N 1
ATOM 589 C CA . THR A 1 75 ? -5.601 -1.512 4.581 1.00 94.88 75 THR A CA 1
ATOM 590 C C . THR A 1 75 ? -5.180 -0.416 5.556 1.00 94.88 75 THR A C 1
ATOM 592 O O . THR A 1 75 ? -6.028 0.222 6.181 1.00 94.88 75 THR A O 1
ATOM 595 N N . LEU A 1 76 ? -3.874 -0.164 5.648 1.00 95.25 76 LEU A N 1
ATOM 596 C CA . LEU A 1 76 ? -3.323 0.997 6.347 1.00 95.25 76 LEU A CA 1
ATOM 597 C C . LEU A 1 76 ? -3.646 2.261 5.546 1.00 95.25 76 LEU A C 1
ATOM 599 O O . LEU A 1 76 ? -4.268 3.182 6.067 1.00 95.25 76 LEU A O 1
ATOM 603 N N . GLY A 1 77 ? -3.327 2.239 4.251 1.00 93.81 77 GLY A N 1
ATOM 604 C CA . GLY A 1 77 ? -3.725 3.258 3.288 1.00 93.81 77 GLY A CA 1
ATOM 605 C C . GLY A 1 77 ? -3.393 2.872 1.848 1.00 93.81 77 GLY A C 1
ATOM 606 O O . GLY A 1 77 ? -2.760 1.845 1.590 1.00 93.81 77 GLY A O 1
ATOM 607 N N . ASP A 1 78 ? -3.871 3.698 0.919 1.00 94.38 78 ASP A N 1
ATOM 608 C CA . ASP A 1 78 ? -3.542 3.657 -0.507 1.00 94.38 78 ASP A CA 1
ATOM 609 C C . ASP A 1 78 ? -2.564 4.799 -0.800 1.00 94.38 78 ASP A C 1
ATOM 611 O O . ASP A 1 78 ? -2.947 5.967 -0.888 1.00 94.38 78 ASP A O 1
ATOM 615 N N . PHE A 1 79 ? -1.281 4.461 -0.875 1.00 95.12 79 PHE A N 1
ATOM 616 C CA . PHE A 1 79 ? -0.184 5.404 -1.017 1.00 95.12 79 PHE A CA 1
ATOM 617 C C . PHE A 1 79 ? 0.476 5.165 -2.368 1.00 95.12 79 PHE A C 1
ATOM 619 O O . PHE A 1 79 ? 1.225 4.208 -2.538 1.00 95.12 79 PHE A O 1
ATOM 626 N N . SER A 1 80 ? 0.201 6.012 -3.361 1.00 95.50 80 SER A N 1
ATOM 627 C CA . SER A 1 80 ? 0.915 5.929 -4.642 1.00 95.50 80 SER A CA 1
ATOM 628 C C . SER A 1 80 ? 2.415 6.158 -4.449 1.00 95.50 80 SER A C 1
ATOM 630 O O . SER A 1 80 ? 2.810 6.993 -3.637 1.00 95.50 80 SER A O 1
ATOM 632 N N . ALA A 1 81 ? 3.238 5.448 -5.227 1.00 97.81 81 ALA A N 1
ATOM 633 C CA . ALA A 1 81 ? 4.677 5.669 -5.249 1.00 97.81 81 ALA A CA 1
ATOM 634 C C . ALA A 1 81 ? 4.991 7.136 -5.550 1.00 97.81 81 ALA A C 1
ATOM 636 O O . ALA A 1 81 ? 4.284 7.798 -6.318 1.00 97.81 81 ALA A O 1
ATOM 637 N N . SER A 1 82 ? 6.078 7.631 -4.958 1.00 97.81 82 SER A N 1
ATOM 638 C CA . SER A 1 82 ? 6.626 8.943 -5.290 1.00 97.81 82 SER A CA 1
ATOM 639 C C . SER A 1 82 ? 6.928 9.035 -6.779 1.00 97.81 82 SER A C 1
ATOM 641 O O . SER A 1 82 ? 6.706 10.087 -7.377 1.00 97.81 82 SER A O 1
ATOM 643 N N . GLU A 1 83 ? 7.450 7.942 -7.339 1.00 98.06 83 GLU A N 1
ATOM 644 C CA . GLU A 1 83 ? 7.857 7.807 -8.730 1.00 98.06 83 GLU A CA 1
ATOM 645 C C . GLU A 1 83 ? 7.552 6.379 -9.202 1.00 98.06 83 GLU A C 1
ATOM 647 O O . GLU A 1 83 ? 7.780 5.413 -8.474 1.00 98.06 83 GLU A O 1
ATOM 652 N N . TYR A 1 84 ? 7.052 6.249 -10.428 1.00 98.19 84 TYR A N 1
ATOM 653 C CA . TYR A 1 84 ? 6.980 4.988 -11.164 1.00 98.19 84 TYR A CA 1
ATOM 654 C C . TYR A 1 84 ? 7.853 5.105 -12.414 1.00 98.19 84 TYR A 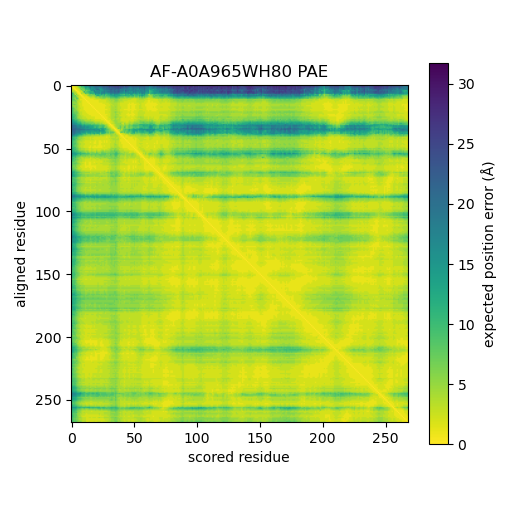C 1
ATOM 656 O O . TYR A 1 84 ? 8.070 6.213 -12.905 1.00 98.19 84 TYR A O 1
ATOM 664 N N . ALA A 1 85 ? 8.290 3.989 -13.000 1.00 97.50 85 ALA A N 1
ATOM 665 C CA . ALA A 1 85 ? 9.020 4.013 -14.276 1.00 97.50 85 ALA A CA 1
ATOM 666 C C . ALA A 1 85 ? 8.232 4.711 -15.409 1.00 97.50 85 ALA A C 1
ATOM 668 O O . ALA A 1 85 ? 8.830 5.312 -16.305 1.00 97.50 85 ALA A O 1
ATOM 669 N N . PHE A 1 86 ? 6.894 4.682 -15.332 1.00 96.75 86 PHE A N 1
ATOM 670 C CA . PHE A 1 86 ? 5.991 5.381 -16.254 1.00 96.75 86 PHE A CA 1
ATOM 671 C C . PHE A 1 86 ? 5.635 6.819 -15.845 1.00 96.75 86 PHE A C 1
ATOM 673 O O . PHE A 1 86 ? 4.877 7.487 -16.552 1.00 96.75 86 PHE A O 1
ATOM 680 N N . SER A 1 87 ? 6.107 7.307 -14.692 1.00 94.81 87 SER A N 1
ATOM 681 C CA . SER A 1 87 ? 5.878 8.699 -14.302 1.00 94.81 87 SER A CA 1
ATOM 682 C C . SER A 1 87 ? 6.453 9.634 -15.372 1.00 94.81 87 SER A C 1
ATOM 684 O O . SER A 1 87 ? 7.514 9.383 -15.935 1.00 94.81 87 SER A O 1
ATOM 686 N N . GLY A 1 88 ? 5.737 10.720 -15.668 1.00 87.69 88 GLY A N 1
ATOM 687 C CA . GLY A 1 88 ? 6.141 11.662 -16.713 1.00 87.69 88 GLY A CA 1
ATOM 688 C C . GLY A 1 88 ? 7.448 12.409 -16.412 1.00 87.69 88 GLY A C 1
ATOM 689 O O . GLY A 1 88 ? 8.011 12.317 -15.318 1.00 87.69 88 GLY A O 1
ATOM 690 N N . LYS A 1 89 ? 7.891 13.216 -17.385 1.00 80.12 89 LYS A N 1
ATOM 691 C CA . LYS A 1 89 ? 9.087 14.068 -17.281 1.00 80.12 89 LYS A CA 1
ATOM 692 C C . LYS A 1 89 ? 9.090 14.883 -15.981 1.00 80.12 89 LYS A C 1
ATOM 694 O O . LYS A 1 89 ? 8.045 15.379 -15.556 1.00 80.12 89 LYS A O 1
ATOM 699 N N . ASN A 1 90 ? 10.260 15.015 -15.354 1.00 81.06 90 ASN A N 1
ATOM 700 C CA . ASN A 1 90 ? 10.484 15.677 -14.059 1.00 81.06 90 ASN A CA 1
ATOM 701 C C . ASN A 1 90 ? 9.800 15.014 -12.843 1.00 8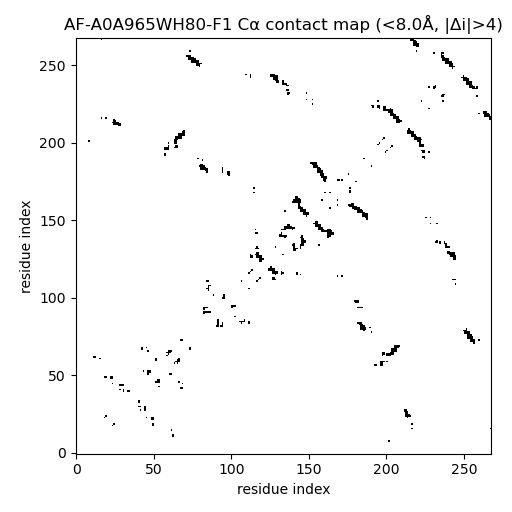1.06 90 ASN A C 1
ATOM 703 O O . ASN A 1 90 ? 9.977 15.477 -11.718 1.00 81.06 90 ASN A O 1
ATOM 707 N N . LYS A 1 91 ? 9.017 13.941 -13.035 1.00 89.25 91 LYS A N 1
ATOM 708 C CA . LYS A 1 91 ? 8.324 13.196 -11.966 1.00 89.25 91 LYS A CA 1
ATOM 709 C C . LYS A 1 91 ? 8.908 11.799 -11.732 1.00 89.25 91 LYS A C 1
ATOM 711 O O . LYS A 1 91 ? 8.301 11.008 -11.014 1.00 89.25 91 LYS A O 1
ATOM 716 N N . ARG A 1 92 ? 10.056 11.496 -12.347 1.00 94.62 92 ARG A N 1
ATOM 717 C CA . ARG A 1 92 ? 10.801 10.239 -12.175 1.00 94.62 92 ARG A CA 1
ATOM 718 C C . ARG A 1 92 ? 12.320 10.429 -12.091 1.00 94.62 92 ARG A C 1
ATOM 720 O O . ARG A 1 92 ? 13.079 9.574 -12.532 1.00 94.62 92 ARG A O 1
ATOM 727 N N . ASN A 1 93 ? 12.771 11.579 -11.589 1.00 95.38 93 ASN A N 1
ATOM 728 C CA . ASN A 1 93 ? 14.191 11.942 -11.597 1.00 95.38 93 ASN A CA 1
ATOM 729 C C . ASN A 1 93 ? 15.049 10.958 -10.797 1.00 95.38 93 ASN A C 1
ATOM 731 O O . ASN A 1 93 ? 16.129 10.601 -11.253 1.00 95.38 93 ASN A O 1
ATOM 735 N N . SER A 1 94 ? 14.571 10.490 -9.639 1.00 96.69 94 SER A N 1
ATOM 736 C CA . SER A 1 94 ? 15.316 9.509 -8.851 1.00 96.69 94 SER A CA 1
ATOM 737 C C . SER A 1 94 ? 15.395 8.173 -9.578 1.00 96.69 94 SER A C 1
ATOM 739 O O . SER A 1 94 ? 16.466 7.582 -9.612 1.00 96.69 94 SER A O 1
ATOM 741 N N . ILE A 1 95 ? 14.310 7.730 -10.218 1.00 97.62 95 ILE A N 1
ATOM 742 C CA . ILE A 1 95 ? 14.337 6.516 -11.049 1.00 97.62 95 ILE A CA 1
ATOM 743 C C . ILE A 1 95 ? 15.282 6.680 -12.247 1.00 97.62 95 ILE A C 1
ATOM 745 O O . ILE A 1 95 ? 16.061 5.773 -12.521 1.00 97.62 95 ILE A O 1
ATOM 749 N N . ASN A 1 96 ? 15.271 7.833 -12.926 1.00 96.56 96 ASN A N 1
ATOM 750 C CA . ASN A 1 96 ? 16.203 8.111 -14.022 1.00 96.56 96 ASN A CA 1
ATOM 751 C C . ASN A 1 96 ? 17.659 7.989 -13.553 1.00 96.56 96 ASN A C 1
ATOM 753 O O . ASN A 1 96 ? 18.446 7.296 -14.188 1.00 96.56 96 ASN A O 1
ATOM 757 N N . THR A 1 97 ? 18.010 8.610 -12.423 1.00 96.75 97 THR A N 1
ATOM 758 C CA . THR A 1 97 ? 19.360 8.511 -11.853 1.00 96.75 97 THR A CA 1
ATOM 759 C C . THR A 1 97 ? 19.715 7.074 -11.471 1.00 96.75 97 THR A C 1
ATOM 761 O O . THR A 1 97 ? 20.786 6.604 -11.840 1.00 96.75 97 THR A O 1
ATOM 764 N N . LEU A 1 98 ? 18.823 6.363 -10.772 1.00 97.12 98 LEU A N 1
ATOM 765 C CA . LEU A 1 98 ? 19.071 4.996 -10.295 1.00 97.12 98 LEU A CA 1
ATOM 766 C C . LEU A 1 98 ? 19.230 3.990 -11.440 1.00 97.12 98 LEU A C 1
ATOM 768 O O . LEU A 1 98 ? 20.041 3.076 -11.338 1.00 97.12 98 LEU A O 1
ATOM 772 N N . ASN A 1 99 ? 18.494 4.178 -12.535 1.00 97.50 99 ASN A N 1
ATOM 773 C CA . ASN A 1 99 ? 18.542 3.285 -13.691 1.00 97.50 99 ASN A CA 1
ATOM 774 C C . ASN A 1 99 ? 19.527 3.746 -14.776 1.00 97.50 99 ASN A C 1
ATOM 776 O O . ASN A 1 99 ? 19.631 3.089 -15.810 1.00 97.50 99 ASN A O 1
ATOM 780 N N . ASN A 1 100 ? 20.205 4.884 -14.585 1.00 96.12 100 ASN A N 1
ATOM 781 C CA . ASN A 1 100 ? 20.976 5.564 -15.628 1.00 96.12 100 ASN A CA 1
ATOM 782 C C . ASN A 1 100 ? 20.158 5.790 -16.922 1.00 96.12 100 ASN A C 1
ATOM 784 O O . ASN A 1 100 ? 20.611 5.528 -18.036 1.00 96.12 100 ASN A O 1
ATOM 788 N N . TRP A 1 101 ? 18.908 6.229 -16.768 1.00 94.94 101 TRP A N 1
ATOM 789 C CA . TRP A 1 101 ? 18.000 6.536 -17.871 1.00 94.94 101 TRP A CA 1
ATOM 790 C C . TRP A 1 101 ? 17.989 8.027 -18.195 1.00 94.94 101 TRP A C 1
ATOM 792 O O . TRP A 1 101 ? 18.084 8.882 -17.314 1.00 94.94 101 TRP A O 1
ATOM 802 N N . THR A 1 102 ? 17.772 8.340 -19.471 1.00 91.75 102 THR A N 1
ATOM 803 C CA . THR A 1 102 ? 17.460 9.695 -19.935 1.00 91.75 102 THR A CA 1
ATOM 804 C C . THR A 1 102 ? 15.944 9.883 -20.063 1.00 91.75 102 THR A C 1
ATOM 806 O O . THR A 1 102 ? 15.156 8.932 -20.013 1.00 91.75 102 THR A O 1
ATOM 809 N N . ASP A 1 103 ? 15.501 11.123 -20.275 1.00 86.94 103 ASP A N 1
ATOM 810 C CA . ASP A 1 103 ? 14.090 11.425 -20.566 1.00 86.94 103 ASP A CA 1
ATOM 811 C C . ASP A 1 103 ? 13.614 10.895 -21.935 1.00 86.94 103 ASP A C 1
ATOM 813 O O . ASP A 1 103 ? 12.422 10.961 -22.245 1.00 86.94 103 ASP A O 1
ATOM 817 N N . GLU A 1 104 ? 14.520 10.353 -22.755 1.00 89.31 104 GLU A N 1
ATOM 818 C CA . GLU A 1 104 ? 14.185 9.722 -24.034 1.00 89.31 104 GLU A CA 1
ATOM 819 C C . GLU A 1 104 ? 13.524 8.352 -23.840 1.00 89.31 104 GLU A C 1
ATOM 821 O O . GLU A 1 104 ? 12.679 7.958 -24.645 1.00 89.31 104 GLU A O 1
ATOM 826 N N . ILE A 1 105 ? 13.840 7.651 -22.744 1.00 91.25 105 ILE A N 1
ATOM 827 C CA . ILE A 1 105 ? 13.214 6.370 -22.403 1.00 91.25 105 ILE A CA 1
ATOM 828 C C . ILE A 1 105 ? 11.760 6.621 -22.010 1.00 91.25 105 ILE A C 1
ATOM 830 O O . ILE A 1 105 ? 11.474 7.174 -20.953 1.00 91.25 105 ILE A O 1
ATOM 834 N N . LYS A 1 106 ? 10.796 6.201 -22.822 1.00 90.19 106 LYS A N 1
ATOM 835 C CA . LYS A 1 106 ? 9.371 6.376 -22.514 1.00 90.19 106 LYS A CA 1
ATOM 836 C C . LYS A 1 106 ? 8.740 5.033 -22.194 1.00 90.19 106 LYS A C 1
ATOM 838 O O . LYS A 1 106 ? 8.915 4.069 -22.927 1.00 90.19 106 LYS A O 1
ATOM 843 N N . LEU A 1 107 ? 7.976 5.000 -21.109 1.00 94.00 107 LEU A N 1
ATOM 844 C CA . LEU A 1 107 ? 7.145 3.865 -20.736 1.00 94.00 107 LEU A CA 1
ATOM 845 C C . LEU A 1 107 ? 5.773 4.418 -20.370 1.00 94.00 107 LEU A C 1
ATOM 847 O O . LEU A 1 107 ? 5.668 5.236 -19.456 1.00 94.00 107 LEU A O 1
ATOM 851 N N . SER A 1 108 ? 4.723 4.033 -21.093 1.00 95.06 108 SER A N 1
ATOM 852 C CA . SER A 1 108 ? 3.371 4.417 -20.689 1.00 95.06 108 SER A CA 1
ATOM 853 C C . SER A 1 108 ? 2.917 3.575 -19.494 1.00 95.06 108 SER A C 1
ATOM 855 O O . SER A 1 108 ? 3.461 2.505 -19.219 1.00 95.06 108 SER A O 1
ATOM 857 N N . ARG A 1 109 ? 1.879 4.019 -18.776 1.00 96.12 109 ARG A N 1
ATOM 858 C CA . ARG A 1 109 ? 1.280 3.199 -17.710 1.00 96.12 109 ARG A CA 1
ATOM 859 C C . ARG A 1 109 ? 0.711 1.880 -18.255 1.00 96.12 109 ARG A C 1
ATOM 861 O O . ARG A 1 109 ? 0.787 0.869 -17.566 1.00 96.12 109 ARG A O 1
ATOM 868 N N . SER A 1 110 ? 0.147 1.882 -19.468 1.00 95.88 110 SER A N 1
ATOM 869 C CA . SER A 1 110 ? -0.352 0.649 -20.101 1.00 95.88 110 SER A CA 1
ATOM 870 C C . SER A 1 110 ? 0.808 -0.304 -20.399 1.00 95.88 110 SER A C 1
ATOM 872 O O . SER A 1 110 ? 0.729 -1.473 -20.031 1.00 95.88 110 SER A O 1
ATOM 874 N N . ASP A 1 111 ? 1.920 0.204 -20.943 1.00 96.31 111 ASP A N 1
ATOM 875 C CA . ASP A 1 111 ? 3.117 -0.611 -21.198 1.00 96.31 111 ASP A CA 1
ATOM 876 C C . ASP A 1 111 ? 3.702 -1.151 -19.895 1.00 96.31 111 ASP A C 1
ATOM 878 O O . ASP A 1 111 ? 3.976 -2.338 -19.798 1.00 96.31 111 ASP A O 1
ATOM 882 N N . PHE A 1 112 ? 3.797 -0.327 -18.848 1.00 97.75 112 PHE A N 1
ATOM 883 C CA . PHE A 1 112 ? 4.216 -0.778 -17.520 1.00 97.75 112 PHE A CA 1
ATOM 884 C C . PHE A 1 112 ? 3.374 -1.962 -17.022 1.00 97.75 112 PHE A C 1
ATOM 886 O O . PHE A 1 112 ? 3.917 -2.967 -16.572 1.00 97.75 112 PHE A O 1
ATOM 893 N N . ILE A 1 113 ? 2.046 -1.864 -17.122 1.00 97.94 113 ILE A N 1
ATOM 894 C CA . ILE A 1 113 ? 1.132 -2.918 -16.670 1.00 97.94 113 ILE A CA 1
ATOM 895 C C . ILE A 1 113 ? 1.253 -4.173 -17.538 1.00 97.94 113 ILE A C 1
ATOM 897 O O . ILE A 1 113 ? 1.173 -5.279 -17.009 1.00 97.94 113 ILE A O 1
ATOM 901 N N . LYS A 1 114 ? 1.464 -4.031 -18.848 1.00 96.69 114 LYS A N 1
ATOM 902 C CA . LYS A 1 114 ? 1.663 -5.168 -19.758 1.00 96.69 114 LYS A CA 1
ATOM 903 C C . LYS A 1 114 ? 2.998 -5.873 -19.519 1.00 96.69 114 LYS A C 1
ATOM 905 O O . LYS A 1 114 ? 3.046 -7.099 -19.540 1.00 96.69 114 LYS A O 1
ATOM 910 N N . THR A 1 115 ? 4.048 -5.112 -19.229 1.00 97.88 115 THR A N 1
ATOM 911 C CA . THR A 1 115 ? 5.396 -5.625 -1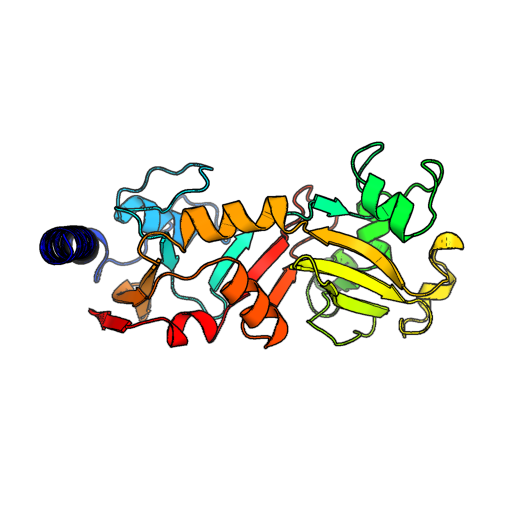8.966 1.00 97.88 115 THR A CA 1
ATOM 912 C C . THR A 1 115 ? 5.490 -6.297 -17.597 1.00 97.88 115 THR A C 1
ATOM 914 O O . THR A 1 115 ? 5.914 -7.449 -17.483 1.00 97.88 115 THR A O 1
ATOM 917 N N . PHE A 1 116 ? 5.076 -5.604 -16.534 1.00 98.25 116 PHE A N 1
ATOM 918 C CA . PHE A 1 116 ? 5.291 -6.055 -15.153 1.00 98.25 116 PHE A CA 1
ATOM 919 C C . PHE A 1 116 ? 4.069 -6.745 -14.539 1.00 98.25 116 PHE A C 1
ATOM 921 O O . PHE A 1 116 ? 4.188 -7.395 -13.501 1.00 98.25 116 PHE A O 1
ATOM 928 N N . GLY A 1 117 ? 2.897 -6.632 -15.158 1.00 97.56 117 GLY A N 1
ATOM 929 C CA . GLY A 1 117 ? 1.672 -7.286 -14.717 1.00 97.56 117 GLY A CA 1
ATOM 930 C C . GLY A 1 117 ? 1.444 -8.667 -15.328 1.00 97.56 117 GLY A C 1
ATOM 931 O O . GLY A 1 117 ? 2.301 -9.231 -16.009 1.00 97.56 117 GLY A O 1
ATOM 932 N N . ASN A 1 118 ? 0.244 -9.189 -15.082 1.00 97.38 118 ASN A N 1
ATOM 933 C CA . ASN A 1 118 ? -0.272 -10.428 -15.657 1.00 97.38 118 ASN A CA 1
ATOM 934 C C . ASN A 1 118 ? -1.636 -10.182 -16.330 1.00 97.38 118 ASN A C 1
ATOM 936 O O . ASN A 1 118 ? -2.425 -9.370 -15.821 1.00 97.38 118 ASN A O 1
ATOM 940 N N . PRO A 1 119 ? -1.950 -10.887 -17.435 1.00 96.56 119 PRO A N 1
ATOM 941 C CA . PRO A 1 119 ? -3.304 -10.936 -17.970 1.00 96.56 119 PRO A CA 1
ATOM 942 C C . PRO A 1 119 ? -4.211 -11.720 -17.020 1.00 96.56 119 PRO A C 1
ATOM 944 O O . PRO A 1 119 ? -3.784 -12.679 -16.375 1.00 96.56 119 PRO A O 1
ATOM 947 N N . ASN A 1 120 ? -5.483 -11.335 -16.947 1.00 94.94 120 ASN A N 1
ATOM 948 C CA . ASN A 1 120 ? -6.488 -12.084 -16.203 1.00 94.94 120 ASN A CA 1
ATOM 949 C C . ASN A 1 120 ? -7.505 -12.729 -17.166 1.00 94.94 120 ASN A C 1
ATOM 951 O O . ASN A 1 120 ? -8.375 -12.017 -17.678 1.00 94.94 120 ASN A O 1
ATOM 955 N N . PRO A 1 121 ? -7.461 -14.061 -17.378 1.00 94.00 121 PRO A N 1
ATOM 956 C CA . PRO A 1 121 ? -8.380 -14.759 -18.282 1.00 94.00 121 PRO A CA 1
ATOM 957 C C . PRO A 1 121 ? -9.861 -14.573 -17.932 1.00 94.00 121 PRO A C 1
ATOM 959 O O . PRO A 1 121 ? -10.698 -14.477 -18.821 1.00 94.00 121 PRO A O 1
ATOM 962 N N . SER A 1 122 ? -10.192 -14.423 -16.644 1.00 93.62 122 SER A N 1
ATOM 963 C CA . SER A 1 122 ? -11.573 -14.170 -16.191 1.00 93.62 122 SER A CA 1
ATOM 964 C C . SER A 1 122 ? -12.081 -12.752 -16.494 1.00 93.62 122 SER A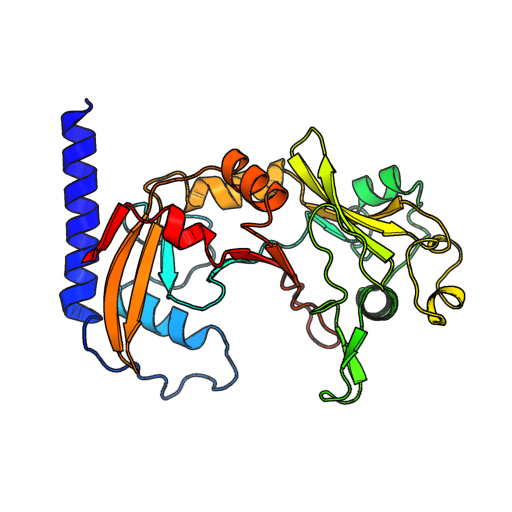 C 1
ATOM 966 O O . SER A 1 122 ? -13.235 -12.427 -16.216 1.00 93.62 122 SER A O 1
ATOM 968 N N . LYS A 1 123 ? -11.210 -11.881 -17.012 1.00 92.75 123 LYS A N 1
ATOM 969 C CA . LYS A 1 123 ? -11.483 -10.480 -17.354 1.00 92.75 123 LYS A CA 1
ATOM 970 C C . LYS A 1 123 ? -11.051 -10.184 -18.789 1.00 92.75 123 LYS A C 1
ATOM 972 O O . LYS A 1 123 ? -10.440 -9.148 -19.025 1.00 92.75 123 LYS A O 1
ATOM 977 N N . GLU A 1 124 ? -11.314 -11.113 -19.711 1.00 94.88 124 GLU A N 1
ATOM 978 C CA . GLU A 1 124 ? -10.996 -10.966 -21.143 1.00 94.88 124 GLU A CA 1
ATOM 979 C C . GLU A 1 124 ? -9.506 -10.659 -21.383 1.00 94.88 124 GLU A C 1
ATOM 981 O O . GLU A 1 124 ? -9.137 -9.830 -22.208 1.00 94.88 124 GLU A O 1
ATOM 986 N N . ASN A 1 125 ? -8.628 -11.298 -20.601 1.00 95.06 125 ASN A N 1
ATOM 987 C CA . ASN A 1 125 ? -7.179 -11.072 -20.612 1.00 95.06 125 ASN A CA 1
ATOM 988 C C . ASN A 1 125 ? -6.747 -9.626 -20.322 1.00 95.06 125 ASN A C 1
ATOM 990 O O . ASN A 1 125 ? -5.619 -9.240 -20.632 1.00 95.06 125 ASN A O 1
ATOM 994 N N . ARG A 1 126 ? -7.588 -8.828 -19.653 1.00 96.19 126 ARG A N 1
ATOM 995 C CA . ARG A 1 126 ? -7.189 -7.509 -19.161 1.00 96.19 126 ARG A CA 1
ATOM 996 C C . ARG A 1 126 ? -5.965 -7.635 -18.258 1.00 96.19 126 ARG A C 1
ATOM 998 O O . ARG A 1 126 ? -5.987 -8.372 -17.269 1.00 96.19 126 ARG A O 1
ATOM 1005 N N . TYR A 1 127 ? -4.925 -6.871 -18.572 1.00 97.19 127 TYR A N 1
ATOM 1006 C CA . TYR A 1 127 ? -3.710 -6.849 -17.773 1.00 97.19 127 TYR A CA 1
ATOM 1007 C C . TYR A 1 127 ? -3.891 -6.052 -16.483 1.00 97.19 127 TYR A C 1
ATOM 1009 O O . TYR A 1 127 ? -4.606 -5.042 -16.411 1.00 97.19 127 TYR A O 1
ATOM 1017 N N . SER A 1 128 ? -3.200 -6.518 -15.452 1.00 97.69 128 SER A N 1
ATOM 1018 C CA . SER A 1 128 ? -3.102 -5.848 -14.164 1.00 97.69 128 SER A CA 1
ATOM 1019 C C . SER A 1 128 ? -1.743 -6.092 -13.536 1.00 97.69 128 SER A C 1
ATOM 1021 O O . SER A 1 128 ? -1.232 -7.209 -13.590 1.00 97.69 128 SER A O 1
ATOM 1023 N N . TRP A 1 129 ? -1.199 -5.073 -12.884 1.00 97.88 129 TRP A N 1
ATOM 1024 C CA . TRP A 1 129 ? -0.125 -5.250 -11.924 1.00 97.88 129 TRP A CA 1
ATOM 1025 C C . TRP A 1 129 ? -0.776 -5.522 -10.567 1.00 97.88 129 TRP A C 1
ATOM 1027 O O . TRP A 1 129 ? -0.964 -4.624 -9.758 1.00 97.88 129 TRP A O 1
ATOM 1037 N N . SER A 1 130 ? -1.268 -6.749 -10.397 1.00 95.88 130 SER A N 1
ATOM 1038 C CA . SER A 1 130 ? -1.984 -7.210 -9.205 1.00 95.88 130 SER A CA 1
ATOM 1039 C C . SER A 1 130 ? -1.810 -8.719 -9.018 1.00 95.88 130 SER A C 1
ATOM 1041 O O . SER A 1 130 ? -1.495 -9.439 -9.968 1.00 95.88 130 SER A O 1
ATOM 1043 N N . GLY A 1 131 ? -2.025 -9.222 -7.802 1.00 94.88 131 GLY A N 1
ATOM 1044 C CA . GLY A 1 131 ? -1.898 -10.654 -7.524 1.00 94.88 131 GLY A CA 1
ATOM 1045 C C . GLY A 1 131 ? -0.442 -11.125 -7.554 1.00 94.88 131 GLY A C 1
ATOM 1046 O O . GLY A 1 131 ? 0.417 -10.512 -6.930 1.00 94.88 131 GLY A O 1
ATOM 1047 N N . SER A 1 132 ? -0.156 -12.225 -8.255 1.00 95.88 132 SER A N 1
ATOM 1048 C CA . SER A 1 132 ? 1.144 -12.916 -8.178 1.00 95.88 132 SER A CA 1
ATOM 1049 C C . SER A 1 132 ? 2.340 -12.125 -8.721 1.00 95.88 132 SER A C 1
ATOM 1051 O O . SER A 1 132 ? 3.471 -12.404 -8.331 1.00 95.88 132 SER A O 1
ATOM 1053 N N . CYS A 1 133 ? 2.118 -11.135 -9.592 1.00 97.12 133 CYS A N 1
ATOM 1054 C CA . CYS A 1 133 ? 3.185 -10.263 -10.087 1.00 97.12 133 CYS A CA 1
ATOM 1055 C C . CYS A 1 133 ? 3.550 -9.136 -9.111 1.00 97.12 133 CYS A C 1
ATOM 1057 O O . CYS A 1 133 ? 4.544 -8.445 -9.334 1.00 97.12 133 CYS A O 1
ATOM 1059 N N . VAL A 1 134 ? 2.757 -8.912 -8.057 1.00 97.38 134 VAL A N 1
ATOM 1060 C CA . VAL A 1 134 ? 3.071 -7.908 -7.036 1.00 97.38 134 VAL A CA 1
ATOM 1061 C C . VAL A 1 134 ? 4.198 -8.458 -6.161 1.00 97.38 134 VAL A C 1
ATOM 1063 O O . VAL A 1 134 ? 4.081 -9.570 -5.641 1.00 97.38 134 VAL A O 1
ATOM 1066 N N . PRO A 1 135 ? 5.314 -7.732 -6.013 1.00 97.12 135 PRO A N 1
ATOM 1067 C CA . PRO A 1 135 ? 6.464 -8.232 -5.279 1.00 97.12 135 PRO A CA 1
ATOM 1068 C C . PRO A 1 135 ? 6.248 -8.180 -3.767 1.00 97.12 135 PRO A C 1
ATOM 1070 O O . PRO A 1 135 ? 5.599 -7.284 -3.226 1.00 97.12 135 PRO A O 1
ATOM 1073 N N . THR A 1 136 ? 6.873 -9.125 -3.072 1.00 96.19 136 THR A N 1
ATOM 1074 C CA . THR A 1 136 ? 6.930 -9.177 -1.606 1.00 96.19 136 THR A CA 1
ATOM 1075 C C . THR A 1 136 ? 8.328 -8.826 -1.112 1.00 96.19 136 THR A C 1
ATOM 1077 O O . THR A 1 136 ? 9.295 -8.931 -1.868 1.00 96.19 136 THR A O 1
ATOM 1080 N N . TYR A 1 137 ? 8.449 -8.437 0.162 1.00 98.19 137 TYR A N 1
ATOM 1081 C CA . TYR A 1 137 ? 9.743 -8.050 0.720 1.00 98.19 137 TYR A CA 1
ATOM 1082 C C . TYR A 1 137 ? 10.782 -9.175 0.612 1.00 98.19 137 TYR A C 1
ATOM 1084 O O . TYR A 1 137 ? 10.573 -10.293 1.109 1.00 98.19 137 TYR A O 1
ATOM 1092 N N . ASN A 1 138 ? 11.906 -8.825 -0.013 1.00 98.00 138 ASN A N 1
ATOM 1093 C CA . ASN A 1 138 ? 13.097 -9.647 -0.176 1.00 98.00 138 ASN A CA 1
ATOM 1094 C C . ASN A 1 138 ? 12.814 -11.041 -0.771 1.00 98.00 138 ASN A C 1
ATOM 1096 O O . ASN A 1 138 ? 13.272 -12.057 -0.251 1.00 98.00 138 ASN A O 1
ATOM 1100 N N . ASN A 1 139 ? 11.972 -11.096 -1.805 1.00 97.56 139 ASN A N 1
ATOM 1101 C CA . ASN A 1 139 ? 11.680 -12.315 -2.553 1.00 97.56 139 ASN A CA 1
ATOM 1102 C C . ASN A 1 139 ? 11.329 -11.979 -4.010 1.00 97.56 139 ASN A C 1
ATOM 1104 O O . ASN A 1 139 ? 10.364 -11.249 -4.250 1.00 97.56 139 ASN A O 1
ATOM 1108 N N . TRP A 1 140 ? 12.098 -12.518 -4.959 1.00 98.38 140 TRP A N 1
ATOM 1109 C CA . TRP A 1 140 ? 11.812 -12.398 -6.388 1.00 98.38 140 TRP A CA 1
ATOM 1110 C C . TRP A 1 140 ? 10.581 -13.230 -6.755 1.00 98.38 140 TRP A C 1
ATOM 1112 O O . TRP A 1 140 ? 10.474 -14.397 -6.381 1.00 98.38 140 TRP A O 1
ATOM 1122 N N . ASN A 1 141 ? 9.644 -12.640 -7.493 1.00 98.31 141 ASN A N 1
ATOM 1123 C CA . ASN A 1 141 ? 8.525 -13.379 -8.079 1.00 98.31 141 ASN A CA 1
ATOM 1124 C C . ASN A 1 141 ? 8.833 -13.843 -9.514 1.00 98.31 141 ASN A C 1
ATOM 1126 O O . ASN A 1 141 ? 9.843 -13.465 -10.103 1.00 98.31 141 ASN A O 1
ATOM 1130 N N . SER A 1 142 ? 7.930 -14.633 -10.104 1.00 98.06 142 SER A N 1
ATOM 1131 C CA . SER A 1 142 ? 8.065 -15.145 -11.480 1.00 98.06 142 SER A CA 1
ATOM 1132 C C . SER A 1 142 ? 8.178 -14.054 -12.545 1.00 98.06 142 SER A C 1
ATOM 1134 O O . SER A 1 142 ? 8.674 -14.308 -13.635 1.00 98.06 142 SER A O 1
ATOM 1136 N N . ASN A 1 143 ? 7.707 -12.842 -12.248 1.00 98.50 143 ASN A N 1
ATOM 1137 C CA . ASN A 1 143 ? 7.775 -11.697 -13.148 1.00 98.50 143 ASN A CA 1
ATOM 1138 C C . ASN A 1 143 ? 9.074 -10.899 -12.952 1.00 98.50 143 ASN A C 1
ATOM 1140 O O . ASN A 1 143 ? 9.147 -9.758 -13.406 1.00 98.50 143 ASN A O 1
ATOM 1144 N N . GLY A 1 144 ? 10.056 -11.457 -12.236 1.00 98.56 144 GLY A N 1
ATOM 1145 C CA . GLY A 1 144 ? 11.356 -10.843 -12.001 1.00 98.56 144 GLY A CA 1
ATOM 1146 C C . GLY A 1 144 ? 11.282 -9.598 -11.135 1.00 98.56 144 GLY A C 1
ATOM 1147 O O . GLY A 1 144 ? 12.073 -8.691 -11.345 1.00 98.56 144 GLY A O 1
ATOM 1148 N N . GLN A 1 145 ? 10.326 -9.504 -10.204 1.00 98.81 145 GLN A N 1
ATOM 1149 C CA . GLN A 1 145 ? 10.167 -8.327 -9.345 1.00 98.81 145 GLN A CA 1
ATOM 1150 C C . GLN A 1 145 ? 10.420 -8.637 -7.874 1.00 98.81 145 GLN A C 1
ATOM 1152 O O . GLN A 1 145 ? 10.007 -9.684 -7.375 1.00 98.81 145 GLN A O 1
ATOM 1157 N N . ILE A 1 146 ? 11.038 -7.687 -7.173 1.00 98.75 146 ILE A N 1
ATOM 1158 C CA . ILE A 1 146 ? 11.320 -7.744 -5.734 1.00 98.75 146 ILE A CA 1
ATOM 1159 C C . ILE A 1 146 ? 11.013 -6.397 -5.084 1.00 98.75 146 ILE A C 1
ATOM 1161 O O . ILE A 1 146 ? 11.200 -5.348 -5.698 1.00 98.75 146 ILE A O 1
ATOM 1165 N N . LEU A 1 147 ? 10.556 -6.426 -3.833 1.00 98.81 147 LEU A N 1
ATOM 1166 C CA . LEU A 1 147 ? 10.413 -5.241 -2.996 1.00 98.81 147 LEU A CA 1
ATOM 1167 C C . LEU A 1 147 ? 11.550 -5.229 -1.974 1.00 98.81 147 LEU A C 1
ATOM 1169 O O . LEU A 1 147 ? 11.759 -6.215 -1.264 1.00 98.81 147 LEU A O 1
ATOM 1173 N N . THR A 1 148 ? 12.262 -4.114 -1.874 1.00 98.69 148 THR A N 1
ATOM 1174 C CA . THR A 1 148 ? 13.323 -3.895 -0.888 1.00 98.69 148 THR A CA 1
ATOM 1175 C C . THR A 1 148 ? 13.119 -2.569 -0.161 1.00 98.69 148 THR A C 1
ATOM 1177 O O . THR A 1 148 ? 12.262 -1.758 -0.522 1.00 98.69 148 THR A O 1
ATOM 1180 N N . ILE A 1 149 ? 13.876 -2.381 0.918 1.00 98.69 149 ILE A N 1
ATOM 1181 C CA . ILE A 1 149 ? 13.902 -1.150 1.704 1.00 98.69 149 ILE A CA 1
ATOM 1182 C C . ILE A 1 149 ? 15.367 -0.749 1.858 1.00 98.69 149 ILE A C 1
ATOM 1184 O O . ILE A 1 149 ? 16.163 -1.583 2.294 1.00 98.69 149 ILE A O 1
ATOM 1188 N N . ASN A 1 150 ? 15.714 0.480 1.474 1.00 97.75 150 ASN A N 1
ATOM 1189 C CA . ASN A 1 150 ? 17.084 0.994 1.581 1.00 97.75 150 ASN A CA 1
ATOM 1190 C C . ASN A 1 150 ? 17.378 1.565 2.983 1.00 97.75 150 ASN A C 1
ATOM 1192 O O . ASN A 1 150 ? 16.516 1.601 3.863 1.00 97.75 150 ASN A O 1
ATOM 1196 N N . GLU A 1 151 ? 18.599 2.052 3.184 1.00 97.56 151 GLU A N 1
ATOM 1197 C CA . GLU A 1 151 ? 19.061 2.694 4.418 1.00 97.56 151 GLU A CA 1
ATOM 1198 C C . GLU A 1 151 ? 18.286 3.968 4.795 1.00 97.56 151 GLU A C 1
ATOM 1200 O O . GLU A 1 151 ? 18.201 4.309 5.972 1.00 97.56 151 GLU A O 1
ATOM 1205 N N . ASN A 1 152 ? 17.657 4.636 3.822 1.00 97.75 152 ASN A N 1
ATOM 1206 C CA . ASN A 1 152 ? 16.808 5.813 4.038 1.00 97.75 152 ASN A CA 1
ATOM 1207 C C . ASN A 1 152 ? 15.342 5.451 4.331 1.00 97.75 152 ASN A C 1
ATOM 1209 O O . ASN A 1 152 ? 14.486 6.340 4.394 1.00 97.75 152 ASN A O 1
ATOM 1213 N N . ASN A 1 153 ? 15.041 4.158 4.496 1.00 98.50 153 ASN A N 1
ATOM 1214 C CA . ASN A 1 153 ? 13.694 3.604 4.623 1.00 98.50 153 ASN A CA 1
ATOM 1215 C C . ASN A 1 153 ? 12.772 3.917 3.429 1.00 98.50 153 ASN A C 1
ATOM 1217 O O . ASN A 1 153 ? 11.545 3.916 3.566 1.00 98.50 153 ASN A O 1
ATOM 1221 N N . ASP A 1 154 ? 13.339 4.175 2.250 1.00 98.69 154 ASP A N 1
ATOM 1222 C CA . ASP A 1 154 ? 12.569 4.204 1.013 1.00 98.69 154 ASP A CA 1
ATOM 1223 C C . ASP A 1 154 ? 12.163 2.779 0.646 1.00 98.69 154 ASP A C 1
ATOM 1225 O O . ASP A 1 154 ? 12.964 1.847 0.748 1.00 98.69 154 ASP A O 1
ATOM 1229 N N . ILE A 1 155 ? 10.928 2.611 0.179 1.00 98.81 155 ILE A N 1
ATOM 1230 C CA . ILE A 1 155 ? 10.443 1.328 -0.333 1.00 98.81 155 ILE A CA 1
ATOM 1231 C C . ILE A 1 155 ? 10.656 1.339 -1.841 1.00 98.81 155 ILE A C 1
ATOM 1233 O O . ILE A 1 155 ? 10.168 2.235 -2.537 1.00 98.81 155 ILE A O 1
ATOM 1237 N N . ILE A 1 156 ? 11.379 0.348 -2.349 1.00 98.81 156 ILE A N 1
ATOM 1238 C CA . ILE A 1 156 ? 11.807 0.292 -3.744 1.00 98.81 156 ILE A CA 1
ATOM 1239 C C . ILE A 1 156 ? 11.353 -1.031 -4.336 1.00 98.81 156 ILE A C 1
ATOM 1241 O O . ILE A 1 156 ? 11.512 -2.086 -3.723 1.00 98.81 156 ILE A O 1
ATOM 1245 N N . ILE A 1 157 ? 10.788 -0.979 -5.537 1.00 98.88 157 ILE A N 1
ATOM 1246 C CA . ILE A 1 157 ? 10.538 -2.175 -6.328 1.00 98.88 157 ILE A CA 1
ATOM 1247 C C . ILE A 1 157 ? 11.514 -2.201 -7.491 1.00 98.88 157 ILE A C 1
ATOM 1249 O O . ILE A 1 157 ? 11.564 -1.260 -8.288 1.00 98.88 157 ILE A O 1
ATOM 1253 N N . TYR A 1 158 ? 12.235 -3.312 -7.591 1.00 98.88 158 TYR A N 1
ATOM 1254 C CA . TYR A 1 158 ? 13.151 -3.601 -8.682 1.00 98.88 158 TYR A CA 1
ATOM 1255 C C . TYR A 1 158 ? 12.566 -4.649 -9.621 1.00 98.88 158 TYR A C 1
ATOM 1257 O O . TYR A 1 158 ? 11.832 -5.540 -9.194 1.00 98.88 158 TYR A O 1
ATOM 1265 N N . TYR A 1 159 ? 12.954 -4.549 -10.884 1.00 98.88 159 TYR A N 1
ATOM 1266 C CA . TYR A 1 159 ? 12.842 -5.569 -11.908 1.00 98.88 159 TYR A CA 1
ATOM 1267 C C . TYR A 1 159 ? 14.229 -6.138 -12.233 1.00 98.88 159 TYR A C 1
ATOM 1269 O O . TYR A 1 159 ? 15.222 -5.407 -12.257 1.00 98.88 159 TYR A O 1
ATOM 1277 N N . SER A 1 160 ? 14.291 -7.437 -12.506 1.00 98.69 160 SER A N 1
ATOM 1278 C CA . SER A 1 160 ? 15.478 -8.134 -12.982 1.00 98.69 160 SER A CA 1
ATOM 1279 C C . SER A 1 160 ? 15.115 -9.049 -14.141 1.00 98.69 160 SER A C 1
ATOM 1281 O O . SER A 1 160 ? 14.319 -9.978 -13.990 1.00 98.69 160 SER A O 1
ATOM 1283 N N . PHE A 1 161 ? 15.733 -8.801 -15.296 1.00 98.75 161 PHE A N 1
ATOM 1284 C CA . PHE A 1 161 ? 15.573 -9.637 -16.476 1.00 98.75 161 PHE A CA 1
ATOM 1285 C C . PHE A 1 161 ? 16.043 -11.073 -16.230 1.00 98.75 161 PHE A C 1
ATOM 1287 O O . PHE A 1 161 ? 15.403 -12.013 -16.702 1.00 98.75 161 PHE A O 1
ATOM 1294 N N . SER A 1 162 ? 17.132 -11.279 -15.483 1.00 98.44 162 SER A N 1
ATOM 1295 C CA . SER A 1 162 ? 17.631 -12.623 -15.170 1.00 98.44 162 SER A CA 1
ATOM 1296 C C . SER A 1 162 ? 16.691 -13.403 -14.245 1.00 98.44 162 SER A C 1
ATOM 1298 O O . SER A 1 162 ? 16.532 -14.609 -14.434 1.00 98.44 162 SER A O 1
ATOM 1300 N N . ASN A 1 163 ? 16.001 -12.724 -13.321 1.00 98.62 163 ASN A N 1
ATOM 1301 C CA . ASN A 1 163 ? 15.027 -13.339 -12.411 1.00 98.62 163 ASN A CA 1
ATOM 1302 C C . ASN A 1 163 ? 13.602 -13.444 -12.985 1.00 98.62 163 ASN A C 1
ATOM 1304 O O . ASN A 1 163 ? 12.776 -14.167 -12.430 1.00 98.62 163 ASN A O 1
ATOM 1308 N N . ASP A 1 164 ? 13.276 -12.747 -14.076 1.00 98.69 164 ASP A N 1
ATOM 1309 C CA . ASP A 1 164 ? 11.998 -12.921 -14.773 1.00 98.69 164 ASP A CA 1
ATOM 1310 C C . ASP A 1 164 ? 11.973 -14.284 -15.473 1.00 98.69 164 ASP A C 1
ATOM 1312 O O . ASP A 1 164 ? 12.782 -14.558 -16.357 1.00 98.69 164 ASP A O 1
ATOM 1316 N N . THR A 1 165 ? 11.070 -15.177 -15.078 1.00 98.19 165 THR A N 1
ATOM 1317 C CA . THR A 1 165 ? 11.023 -16.547 -15.614 1.00 98.19 165 THR A CA 1
ATOM 1318 C C . THR A 1 165 ? 10.081 -16.687 -16.806 1.00 98.19 165 THR A C 1
ATOM 1320 O O . THR A 1 165 ? 9.977 -17.765 -17.393 1.00 98.19 165 THR A O 1
ATOM 1323 N N . ARG A 1 166 ? 9.392 -15.609 -17.196 1.00 97.69 166 ARG A N 1
ATOM 1324 C CA . ARG A 1 166 ? 8.433 -15.624 -18.303 1.00 97.69 166 ARG A CA 1
ATOM 1325 C C . ARG A 1 166 ? 9.167 -15.581 -19.638 1.00 97.69 166 ARG A C 1
ATOM 1327 O O . ARG A 1 166 ? 10.092 -14.797 -19.821 1.00 97.69 166 ARG A O 1
ATOM 1334 N N . SER A 1 167 ? 8.698 -16.354 -20.614 1.00 97.19 167 SER A N 1
ATOM 1335 C CA . SER A 1 167 ? 9.255 -16.338 -21.975 1.00 97.19 167 SER A CA 1
ATOM 1336 C C . SER A 1 167 ? 9.079 -14.985 -22.671 1.00 97.19 167 SER A C 1
ATOM 1338 O O . SER A 1 167 ? 9.989 -14.545 -23.361 1.00 97.19 167 SER A O 1
ATOM 1340 N N . VAL A 1 168 ? 7.959 -14.291 -22.427 1.00 96.50 168 VAL A N 1
ATOM 1341 C CA . VAL A 1 168 ? 7.625 -12.989 -23.046 1.00 96.50 168 VAL A CA 1
ATOM 1342 C C . VAL A 1 168 ? 8.623 -11.870 -22.723 1.00 96.50 168 VAL A C 1
ATOM 1344 O O . VAL A 1 168 ? 8.636 -10.847 -23.397 1.00 96.50 168 VAL A O 1
ATOM 1347 N N . LYS A 1 169 ? 9.491 -12.041 -21.713 1.00 97.69 169 LYS A N 1
ATOM 1348 C CA . LYS A 1 169 ? 10.464 -11.007 -21.336 1.00 97.69 169 LYS A CA 1
ATOM 1349 C C . LYS A 1 169 ? 11.416 -10.627 -22.473 1.00 97.69 169 LYS A C 1
ATOM 1351 O O . LYS A 1 169 ? 11.904 -9.502 -22.495 1.00 97.69 169 LYS A O 1
ATOM 1356 N N . ILE A 1 170 ? 11.667 -11.545 -23.413 1.00 97.62 170 ILE A N 1
ATOM 1357 C CA . ILE A 1 170 ? 12.536 -11.310 -24.578 1.00 97.62 170 ILE A CA 1
ATOM 1358 C C . ILE A 1 170 ? 11.978 -10.233 -25.517 1.00 97.62 170 ILE A C 1
ATOM 1360 O O . ILE A 1 170 ? 12.748 -9.587 -26.222 1.00 97.62 170 ILE A O 1
ATOM 1364 N N . ASP A 1 171 ? 10.659 -10.017 -25.486 1.00 96.62 171 ASP A N 1
ATOM 1365 C CA . ASP A 1 171 ? 9.962 -9.024 -26.305 1.00 96.62 171 ASP A CA 1
ATOM 1366 C C . ASP A 1 171 ? 9.939 -7.639 -25.637 1.00 96.62 171 ASP A C 1
ATOM 1368 O O . ASP A 1 171 ? 9.473 -6.658 -26.223 1.00 96.62 171 ASP A O 1
ATOM 1372 N N . PHE A 1 172 ? 10.418 -7.527 -24.393 1.00 96.25 172 PHE A N 1
ATOM 1373 C CA . PHE A 1 172 ? 10.482 -6.247 -23.700 1.00 96.25 172 PHE A CA 1
ATOM 1374 C C . PHE A 1 172 ? 11.569 -5.347 -24.307 1.00 96.25 172 PHE A C 1
ATOM 1376 O O . PHE A 1 172 ? 12.581 -5.847 -24.810 1.00 96.25 172 PHE A O 1
ATOM 1383 N N . PRO A 1 173 ? 11.405 -4.011 -24.229 1.00 96.00 173 PRO A N 1
ATOM 1384 C CA . PRO A 1 173 ? 12.408 -3.065 -24.705 1.00 96.00 173 PRO A CA 1
ATOM 1385 C C . PRO A 1 173 ? 13.816 -3.360 -24.178 1.00 96.00 173 PRO A C 1
ATOM 1387 O O . PRO A 1 173 ? 13.978 -3.706 -23.010 1.00 96.00 173 PRO A O 1
ATOM 1390 N N . LEU A 1 174 ? 14.841 -3.129 -25.006 1.00 95.94 174 LEU A N 1
ATOM 1391 C CA . LEU A 1 174 ? 16.243 -3.424 -24.669 1.00 95.94 174 LEU A CA 1
ATOM 1392 C C . LEU A 1 174 ? 16.704 -2.799 -23.344 1.00 95.94 174 LEU A C 1
ATOM 1394 O O . LEU A 1 174 ? 17.454 -3.422 -22.603 1.00 95.94 174 LEU A O 1
ATOM 1398 N N . PHE A 1 175 ? 16.216 -1.603 -22.999 1.00 95.31 175 PHE A N 1
ATOM 1399 C CA . PHE A 1 175 ? 16.567 -0.943 -21.735 1.00 95.31 175 PHE A CA 1
ATOM 1400 C C . PHE A 1 175 ? 16.028 -1.665 -20.484 1.00 95.31 175 PHE A C 1
ATOM 1402 O O . PHE A 1 175 ? 16.450 -1.350 -19.373 1.00 95.31 175 PHE A O 1
ATOM 1409 N N . LEU A 1 176 ? 15.094 -2.609 -20.650 1.00 97.44 176 LEU A N 1
ATOM 1410 C CA . LEU A 1 176 ? 14.601 -3.503 -19.601 1.00 97.44 176 LEU A CA 1
ATOM 1411 C C . LEU A 1 176 ? 15.283 -4.871 -19.621 1.00 97.44 176 LEU A C 1
ATOM 1413 O O . LEU A 1 176 ? 15.098 -5.629 -18.681 1.00 97.44 176 LEU A O 1
ATOM 1417 N N . GLN A 1 177 ? 16.089 -5.203 -20.632 1.00 97.31 177 GLN A N 1
ATOM 1418 C CA . GLN A 1 177 ? 16.827 -6.470 -20.686 1.00 97.31 177 GLN A CA 1
ATOM 1419 C C . GLN A 1 177 ? 18.110 -6.403 -19.843 1.00 97.31 177 GLN A C 1
ATOM 1421 O O . GLN A 1 177 ? 19.209 -6.702 -20.300 1.00 97.31 177 GLN A O 1
ATOM 1426 N N . ASN A 1 178 ? 17.960 -5.944 -18.603 1.00 97.06 178 ASN A N 1
ATOM 1427 C CA . ASN A 1 178 ? 19.018 -5.768 -17.622 1.00 97.06 178 ASN A CA 1
ATOM 1428 C C . ASN A 1 178 ? 18.462 -6.040 -16.214 1.00 97.06 178 ASN A C 1
ATOM 1430 O O . ASN A 1 178 ? 17.251 -6.170 -16.010 1.00 97.06 178 ASN A O 1
ATOM 1434 N N . ASP A 1 179 ? 19.353 -6.123 -15.237 1.00 98.25 179 ASP A N 1
ATOM 1435 C CA . ASP A 1 179 ? 19.015 -6.359 -13.844 1.00 98.25 179 ASP A CA 1
ATOM 1436 C C . ASP A 1 179 ? 18.980 -5.074 -13.014 1.00 98.25 179 ASP A C 1
ATOM 1438 O O . ASP A 1 179 ? 19.543 -4.046 -13.387 1.00 98.25 179 ASP A O 1
ATOM 1442 N N . ASN A 1 180 ? 18.314 -5.151 -11.858 1.00 97.50 180 ASN A N 1
ATOM 1443 C CA . ASN A 1 180 ? 18.226 -4.077 -10.865 1.00 97.50 180 ASN A CA 1
ATOM 1444 C C . ASN A 1 180 ? 17.614 -2.768 -11.394 1.00 97.50 180 ASN A C 1
ATOM 1446 O O . ASN A 1 180 ? 17.975 -1.678 -10.952 1.00 97.50 180 ASN A O 1
ATOM 1450 N N . ILE A 1 181 ? 16.632 -2.870 -12.289 1.00 98.56 181 ILE A N 1
ATOM 1451 C CA . ILE A 1 181 ? 15.876 -1.724 -12.797 1.00 98.56 181 ILE A CA 1
ATOM 1452 C C . ILE A 1 181 ? 14.831 -1.300 -11.761 1.00 98.56 181 ILE A C 1
ATOM 1454 O O . ILE A 1 181 ? 13.913 -2.055 -11.461 1.00 98.56 181 ILE A O 1
ATOM 1458 N N . VAL A 1 182 ? 14.908 -0.081 -11.235 1.00 98.75 182 VAL A N 1
ATOM 1459 C CA . VAL A 1 182 ? 13.880 0.482 -10.349 1.00 98.75 182 VAL A CA 1
ATOM 1460 C C . VAL A 1 182 ? 12.619 0.786 -11.150 1.00 98.75 182 VAL A C 1
ATOM 1462 O O . VAL A 1 182 ? 12.647 1.573 -12.097 1.00 98.75 182 VAL A O 1
ATOM 1465 N N . ILE A 1 183 ? 11.491 0.200 -10.745 1.00 98.62 183 ILE A N 1
ATOM 1466 C CA . ILE A 1 183 ? 10.200 0.372 -11.428 1.00 98.62 183 ILE A CA 1
ATOM 1467 C C . ILE A 1 183 ? 9.166 1.140 -10.595 1.00 98.62 183 ILE A C 1
ATOM 1469 O O . ILE A 1 183 ? 8.257 1.752 -11.165 1.00 98.62 183 ILE A O 1
ATOM 1473 N N . ALA A 1 184 ? 9.322 1.179 -9.269 1.00 98.62 184 ALA A N 1
ATOM 1474 C CA . ALA A 1 184 ? 8.539 2.032 -8.377 1.00 98.62 184 ALA A C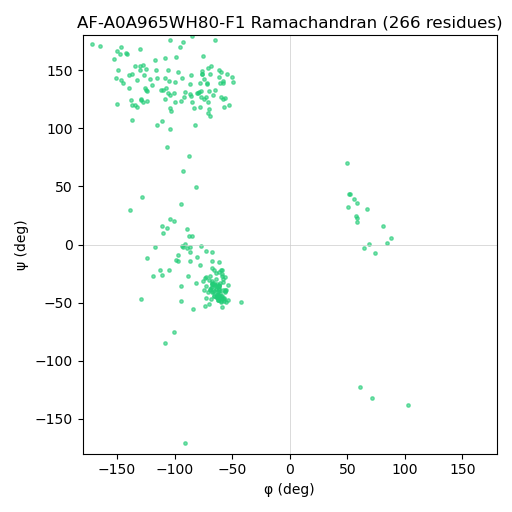A 1
ATOM 1475 C C . ALA A 1 184 ? 9.348 2.417 -7.130 1.00 98.62 184 ALA A C 1
ATOM 1477 O O . ALA A 1 184 ? 10.106 1.605 -6.601 1.00 98.62 184 ALA A O 1
ATOM 1478 N N . LEU A 1 185 ? 9.168 3.651 -6.659 1.00 98.69 185 LEU A N 1
ATOM 1479 C CA . LEU A 1 185 ? 9.886 4.217 -5.518 1.00 98.69 185 LEU A CA 1
ATOM 1480 C C . LEU A 1 185 ? 8.927 4.997 -4.616 1.00 98.69 185 LEU A C 1
ATOM 1482 O O . LEU A 1 185 ? 8.352 6.005 -5.033 1.00 98.69 185 LEU A O 1
ATOM 1486 N N . TRP A 1 186 ? 8.811 4.590 -3.356 1.00 98.69 186 TRP A N 1
ATOM 1487 C CA . TRP A 1 186 ? 8.174 5.366 -2.297 1.00 98.69 186 TRP A CA 1
ATOM 1488 C C . TRP A 1 186 ? 9.250 5.991 -1.425 1.00 98.69 186 TRP A C 1
ATOM 1490 O O . TRP A 1 186 ? 9.983 5.291 -0.733 1.00 98.69 186 TRP A O 1
ATOM 1500 N N . LYS A 1 187 ? 9.307 7.322 -1.442 1.00 98.31 187 LYS A N 1
ATOM 1501 C CA . LYS A 1 187 ? 10.260 8.078 -0.625 1.00 98.31 187 LYS A CA 1
ATOM 1502 C C . LYS A 1 187 ? 9.773 8.130 0.817 1.00 98.31 187 LYS A C 1
ATOM 1504 O O . LYS A 1 187 ? 8.617 8.505 1.044 1.00 98.31 187 LYS A O 1
ATOM 1509 N N . SER A 1 188 ? 10.646 7.837 1.774 1.00 98.31 188 SER A N 1
ATOM 1510 C CA . SER A 1 188 ? 10.343 7.903 3.206 1.00 98.31 188 SER A CA 1
ATOM 1511 C C . SER A 1 188 ? 9.821 9.282 3.608 1.00 98.31 188 SER A C 1
ATOM 1513 O O . SER A 1 188 ? 8.821 9.379 4.312 1.00 98.31 188 SER A O 1
ATOM 1515 N N . SER A 1 189 ? 10.379 10.354 3.038 1.00 97.38 189 SER A N 1
ATOM 1516 C CA . SER A 1 189 ? 9.925 11.738 3.249 1.00 97.38 189 SER A CA 1
ATOM 1517 C C . SER A 1 189 ? 8.462 12.000 2.869 1.00 97.38 189 SER A C 1
ATOM 1519 O O . SER A 1 189 ? 7.846 12.909 3.421 1.00 97.38 189 SER A O 1
ATOM 1521 N N . LYS A 1 190 ? 7.882 11.210 1.954 1.00 96.19 190 LYS A N 1
ATOM 1522 C CA . LYS A 1 190 ? 6.451 11.281 1.608 1.00 96.19 190 LYS A CA 1
ATOM 1523 C C . LYS A 1 190 ? 5.610 10.279 2.389 1.00 96.19 190 LYS A C 1
ATOM 1525 O O . LYS A 1 190 ? 4.479 10.588 2.744 1.00 96.19 190 LYS A O 1
ATOM 1530 N N . MET A 1 191 ? 6.145 9.090 2.653 1.00 97.06 191 MET A N 1
ATOM 1531 C CA . MET A 1 191 ? 5.422 8.025 3.352 1.00 97.06 191 MET A CA 1
ATOM 1532 C C . MET A 1 191 ? 5.285 8.283 4.850 1.00 97.06 191 MET A C 1
ATOM 1534 O O . MET A 1 191 ? 4.228 8.023 5.418 1.00 97.06 191 MET A O 1
ATOM 1538 N N . LYS A 1 192 ? 6.324 8.827 5.487 1.00 98.19 192 LYS A N 1
ATOM 1539 C CA . LYS A 1 192 ? 6.361 9.056 6.931 1.00 98.19 192 LYS A CA 1
ATOM 1540 C C . LYS A 1 192 ? 5.180 9.899 7.426 1.00 98.19 192 LYS A C 1
ATOM 1542 O O . LYS A 1 192 ? 4.458 9.412 8.293 1.00 98.19 192 LYS A O 1
ATOM 1547 N N . PRO A 1 193 ? 4.855 11.063 6.824 1.00 97.25 193 PRO A N 1
ATOM 1548 C CA . PRO A 1 193 ? 3.674 11.825 7.227 1.00 97.25 193 PRO A CA 1
ATOM 1549 C C . PRO A 1 193 ? 2.356 11.062 7.054 1.00 97.25 193 PRO A C 1
ATOM 1551 O O . PRO A 1 193 ? 1.431 11.271 7.834 1.00 97.25 193 PRO A O 1
ATOM 1554 N N . HIS A 1 194 ? 2.232 10.188 6.049 1.00 95.38 194 HIS A N 1
ATOM 1555 C CA . HIS A 1 194 ? 1.018 9.388 5.839 1.00 95.38 194 HIS A CA 1
ATOM 1556 C C . HIS A 1 194 ? 0.766 8.374 6.955 1.00 95.38 194 HIS A C 1
ATOM 1558 O O . HIS A 1 194 ? -0.388 8.092 7.275 1.00 95.38 194 HIS A O 1
ATOM 1564 N N . ILE A 1 195 ? 1.832 7.841 7.548 1.00 97.56 195 ILE A N 1
ATOM 1565 C CA . ILE A 1 195 ? 1.729 6.916 8.674 1.00 97.56 195 ILE A CA 1
ATOM 1566 C C . ILE A 1 195 ? 1.587 7.695 9.982 1.00 97.56 195 ILE A C 1
ATOM 1568 O O . ILE A 1 195 ? 0.594 7.530 10.690 1.00 97.56 195 ILE A O 1
ATOM 1572 N N . ASP A 1 196 ? 2.524 8.596 10.270 1.00 98.12 196 ASP A N 1
ATOM 1573 C CA . ASP A 1 196 ? 2.628 9.237 11.583 1.00 98.12 196 ASP A CA 1
ATOM 1574 C C . ASP A 1 196 ? 1.445 10.161 11.887 1.00 98.12 196 ASP A C 1
ATOM 1576 O O . ASP A 1 196 ? 0.992 10.270 13.028 1.00 98.12 196 ASP A O 1
ATOM 1580 N N . ASN A 1 197 ? 0.892 10.834 10.875 1.00 96.88 197 ASN A N 1
ATOM 1581 C CA . ASN A 1 197 ? -0.240 11.720 11.124 1.00 96.88 197 ASN A CA 1
ATOM 1582 C C . ASN A 1 197 ? -1.514 10.955 11.490 1.00 96.88 197 ASN A C 1
ATOM 1584 O O . ASN A 1 197 ? -2.346 11.513 12.198 1.00 96.88 197 ASN A O 1
ATOM 1588 N N . LYS A 1 198 ? -1.656 9.707 11.030 1.00 95.12 198 LYS A N 1
ATOM 1589 C CA . LYS A 1 198 ? -2.846 8.874 11.245 1.00 95.12 198 LYS A CA 1
ATOM 1590 C C . LYS A 1 198 ? -2.710 7.951 12.450 1.00 95.12 198 LYS A C 1
ATOM 1592 O O . LYS A 1 198 ? -3.608 7.891 13.280 1.00 95.12 198 LYS A O 1
ATOM 1597 N N . PHE A 1 199 ? -1.593 7.236 12.548 1.00 97.00 199 PHE A N 1
ATOM 1598 C CA . PHE A 1 199 ? -1.433 6.137 13.502 1.00 97.00 199 PHE A CA 1
ATOM 1599 C C . PHE A 1 199 ? -0.553 6.491 14.705 1.00 97.00 199 PHE A C 1
ATOM 1601 O O . PHE A 1 199 ? -0.725 5.896 15.768 1.00 97.00 199 PHE A O 1
ATOM 1608 N N . ASP A 1 200 ? 0.316 7.499 14.586 1.00 97.06 200 ASP A N 1
ATOM 1609 C CA . ASP A 1 200 ? 1.234 7.940 15.650 1.00 97.06 200 ASP A CA 1
ATOM 1610 C C . ASP A 1 200 ? 0.651 9.103 16.475 1.00 97.06 200 ASP A C 1
ATOM 1612 O O . ASP A 1 200 ? 1.332 10.053 16.862 1.00 97.06 200 ASP A O 1
ATOM 1616 N N . LYS A 1 201 ? -0.673 9.077 16.673 1.00 95.69 201 LYS A N 1
ATOM 1617 C CA . LYS A 1 201 ? -1.394 10.006 17.556 1.00 95.69 201 LYS A CA 1
ATOM 1618 C C . LYS A 1 201 ? -1.862 9.266 18.793 1.00 95.69 201 LYS A C 1
ATOM 1620 O O . LYS A 1 201 ? -1.162 9.259 19.799 1.00 95.69 201 LYS A O 1
ATOM 1625 N N . LYS A 1 202 ? -3.020 8.613 18.716 1.00 96.50 202 LYS A N 1
ATOM 1626 C CA . LYS A 1 202 ? -3.518 7.747 19.793 1.00 96.50 202 LYS A CA 1
ATOM 1627 C C . LYS A 1 202 ? -3.656 6.285 19.374 1.00 96.50 202 LYS A C 1
ATOM 1629 O O . LYS A 1 202 ? -3.974 5.444 20.207 1.00 96.50 202 LYS A O 1
ATOM 1634 N N . GLY A 1 203 ? -3.358 5.979 18.111 1.00 97.00 203 GLY A N 1
ATOM 1635 C CA . GLY A 1 203 ? -3.465 4.650 17.525 1.00 97.00 203 GLY A CA 1
ATOM 1636 C C . GLY A 1 203 ? -4.699 4.518 16.656 1.00 97.00 203 GLY A C 1
ATOM 1637 O O . GLY A 1 203 ? -5.021 5.406 15.865 1.00 97.00 203 GLY A O 1
ATOM 1638 N N . PHE A 1 204 ? -5.370 3.382 16.768 1.00 97.81 204 PHE A N 1
ATOM 1639 C CA . PHE A 1 204 ? -6.506 3.054 15.919 1.00 97.81 204 PHE A CA 1
ATOM 1640 C C . PHE A 1 204 ? -7.587 2.326 16.708 1.00 97.81 204 PHE A C 1
ATOM 1642 O O . PHE A 1 204 ? -7.333 1.785 17.787 1.00 97.81 204 PHE A O 1
ATOM 1649 N N . PHE A 1 205 ? -8.783 2.261 16.132 1.00 97.94 205 PHE A N 1
ATOM 1650 C CA . PHE A 1 205 ? -9.813 1.335 16.577 1.00 97.94 205 PHE A CA 1
ATOM 1651 C C . PHE A 1 205 ? -10.402 0.544 15.411 1.00 97.94 205 PHE A C 1
ATOM 1653 O O . PHE A 1 205 ? -10.443 1.004 14.269 1.00 97.94 205 PHE A O 1
ATOM 1660 N N . ILE A 1 206 ? -10.843 -0.679 15.701 1.00 97.44 206 ILE A N 1
ATOM 1661 C CA . ILE A 1 206 ? -11.412 -1.608 14.726 1.00 97.44 206 ILE A CA 1
ATOM 1662 C C . ILE A 1 206 ? -12.798 -2.028 15.176 1.00 97.44 206 ILE A C 1
ATOM 1664 O O . ILE A 1 206 ? -12.949 -2.627 16.238 1.00 97.44 206 ILE A O 1
ATOM 1668 N N . CYS A 1 207 ? -13.797 -1.809 14.325 1.00 97.25 207 CYS A N 1
ATOM 1669 C CA . CYS A 1 207 ? -15.116 -2.404 14.515 1.00 97.25 207 CYS A CA 1
ATOM 1670 C C . CYS A 1 207 ? -15.122 -3.836 13.949 1.00 97.25 207 CYS A C 1
ATOM 1672 O O . CYS A 1 207 ? -14.920 -4.061 12.743 1.00 97.25 207 CYS A O 1
ATOM 1674 N N . LYS A 1 208 ? -15.342 -4.823 14.823 1.00 95.62 208 LYS A N 1
ATOM 1675 C CA . LYS A 1 208 ? -15.426 -6.247 14.479 1.00 95.62 208 LYS A CA 1
ATOM 1676 C C . LYS A 1 208 ? -16.862 -6.648 14.161 1.00 95.62 208 LYS A C 1
ATOM 1678 O O . LYS A 1 208 ? -17.793 -6.340 14.905 1.00 95.62 208 LYS A O 1
ATOM 1683 N N . LYS A 1 209 ? -17.011 -7.339 13.036 1.00 93.44 209 LYS A N 1
ATOM 1684 C CA . LYS A 1 209 ? -18.289 -7.783 12.483 1.00 93.44 209 LYS A CA 1
ATOM 1685 C C . LYS A 1 209 ? -18.553 -9.251 12.823 1.00 93.44 209 LYS A C 1
ATOM 1687 O O . LYS A 1 209 ? -17.636 -10.067 12.739 1.00 93.44 209 LYS A O 1
ATOM 1692 N N . ILE A 1 210 ? -19.799 -9.579 13.158 1.00 93.56 210 ILE A N 1
ATOM 1693 C CA . ILE A 1 210 ? -20.315 -10.948 13.288 1.00 93.56 210 ILE A CA 1
ATOM 1694 C C . ILE A 1 210 ? -21.580 -11.021 12.428 1.00 93.56 210 ILE A C 1
ATOM 1696 O O . ILE A 1 210 ? -22.493 -10.222 12.593 1.00 93.56 210 ILE A O 1
ATOM 1700 N N . GLY A 1 211 ? -21.638 -11.937 11.459 1.00 92.38 211 GLY A N 1
ATOM 1701 C CA . GLY A 1 211 ? -22.758 -11.962 10.511 1.00 92.38 211 GLY A CA 1
ATOM 1702 C C . GLY A 1 211 ? -22.840 -10.659 9.709 1.00 92.38 211 GLY A C 1
ATOM 1703 O O . GLY A 1 211 ? -21.864 -10.301 9.053 1.00 92.38 211 GLY A O 1
ATOM 1704 N N . ASN A 1 212 ? -23.978 -9.956 9.756 1.00 92.62 212 ASN A N 1
ATOM 1705 C CA . ASN A 1 212 ? -24.187 -8.669 9.075 1.00 92.62 212 ASN A CA 1
ATOM 1706 C C . ASN A 1 212 ? -24.215 -7.448 10.022 1.00 92.62 212 ASN A C 1
ATOM 1708 O O . ASN A 1 212 ? -24.613 -6.358 9.614 1.00 92.62 212 ASN A O 1
ATOM 1712 N N . THR A 1 213 ? -23.769 -7.612 11.268 1.00 95.56 213 THR A N 1
ATOM 1713 C CA . THR A 1 213 ? -23.768 -6.567 12.299 1.00 95.56 213 THR A CA 1
ATOM 1714 C C . THR A 1 213 ? -22.368 -6.377 12.877 1.00 95.56 213 THR A C 1
ATOM 1716 O O . THR A 1 213 ? -21.541 -7.293 12.906 1.00 95.56 213 THR A O 1
ATOM 1719 N N . TYR A 1 214 ? -22.066 -5.162 13.326 1.00 97.06 214 TYR A N 1
ATOM 1720 C CA . TYR A 1 214 ? -20.873 -4.916 14.131 1.00 97.06 214 TYR A CA 1
ATOM 1721 C C . TYR A 1 214 ? -21.198 -5.174 15.598 1.00 97.06 214 TYR A C 1
ATOM 1723 O O . TYR A 1 214 ? -22.170 -4.636 16.113 1.00 97.06 214 TYR A O 1
ATOM 1731 N N . GLU A 1 215 ? -20.374 -5.971 16.271 1.00 97.69 215 GLU A N 1
ATOM 1732 C CA . GLU A 1 215 ? -20.667 -6.431 17.638 1.00 97.69 215 GLU A CA 1
ATOM 1733 C C . GLU A 1 215 ? -19.633 -5.976 18.659 1.00 97.69 215 GLU A C 1
ATOM 1735 O O . GLU A 1 215 ? -19.950 -5.821 19.839 1.00 97.69 215 GLU A O 1
ATOM 1740 N N . LYS A 1 216 ? -18.397 -5.746 18.211 1.00 97.69 216 LYS A N 1
ATOM 1741 C CA . LYS A 1 216 ? -17.295 -5.364 19.091 1.00 97.69 216 LYS A CA 1
ATOM 1742 C C . LYS A 1 216 ? -16.486 -4.213 18.525 1.00 97.69 216 LYS A C 1
ATOM 1744 O O . LYS A 1 216 ? -16.385 -4.060 17.303 1.00 97.69 216 LYS A O 1
ATOM 1749 N N . ILE A 1 217 ? -15.851 -3.464 19.411 1.00 98.25 217 ILE A N 1
ATOM 1750 C CA . ILE A 1 217 ? -14.868 -2.437 19.075 1.00 98.25 217 ILE A CA 1
ATOM 1751 C C . ILE A 1 217 ? -13.559 -2.732 19.805 1.00 98.25 217 ILE A C 1
ATOM 1753 O O . ILE A 1 217 ? -13.545 -3.025 20.996 1.00 98.25 217 ILE A O 1
ATOM 1757 N N . CYS A 1 218 ? -12.446 -2.680 19.080 1.00 98.00 218 CYS A N 1
ATOM 1758 C CA . CYS A 1 218 ? -11.120 -2.933 19.633 1.00 98.00 218 CYS A CA 1
ATOM 1759 C C . CYS A 1 218 ? -10.240 -1.707 19.471 1.00 98.00 218 CYS A C 1
ATOM 1761 O O . CYS A 1 218 ? -10.223 -1.136 18.384 1.00 98.00 218 CYS A O 1
ATOM 1763 N N . PHE A 1 219 ? -9.468 -1.356 20.493 1.00 98.31 219 PHE A N 1
ATOM 1764 C CA . PHE A 1 219 ? -8.468 -0.293 20.416 1.00 98.31 219 PHE A CA 1
ATOM 1765 C C . PHE A 1 219 ? -7.077 -0.901 20.340 1.00 98.31 219 PHE A C 1
ATOM 1767 O O . PHE A 1 219 ? -6.787 -1.903 20.998 1.00 98.31 219 PHE A O 1
ATOM 1774 N N . GLY A 1 220 ? -6.226 -0.298 19.515 1.00 97.38 220 GLY A N 1
ATOM 1775 C CA . GLY A 1 220 ? -4.837 -0.701 19.376 1.00 97.38 220 GLY A CA 1
ATOM 1776 C C . GLY A 1 220 ? -3.868 0.453 19.559 1.00 97.38 220 GLY A C 1
ATOM 1777 O O . GLY A 1 220 ? -4.205 1.620 19.338 1.00 97.38 220 GLY A O 1
ATOM 1778 N N . LYS A 1 221 ? -2.650 0.102 19.976 1.00 97.19 221 LYS A N 1
ATOM 1779 C CA . LYS A 1 221 ? -1.591 1.065 20.282 1.00 97.19 221 LYS A CA 1
ATOM 1780 C C . LYS A 1 221 ? -1.190 1.897 19.063 1.00 97.19 221 LYS A C 1
ATOM 1782 O O . LYS A 1 221 ? -1.231 1.425 17.924 1.00 97.19 221 LYS A O 1
ATOM 1787 N N . ALA A 1 222 ? -0.751 3.124 19.336 1.00 97.56 222 ALA A N 1
ATOM 1788 C CA . ALA A 1 222 ? -0.093 3.973 18.352 1.00 97.56 222 ALA A CA 1
ATOM 1789 C C . ALA A 1 222 ? 1.180 3.316 17.806 1.00 97.56 222 ALA A C 1
ATOM 1791 O O . ALA A 1 222 ? 1.857 2.552 18.502 1.00 97.56 222 ALA A O 1
ATOM 1792 N N . PHE A 1 223 ? 1.491 3.615 16.549 1.00 98.19 223 PHE A N 1
ATOM 1793 C CA . PHE A 1 223 ? 2.730 3.199 15.908 1.00 98.19 223 PHE A CA 1
ATOM 1794 C C . PHE A 1 223 ? 3.165 4.231 14.869 1.00 98.19 223 PHE A C 1
ATOM 1796 O O . PHE A 1 223 ? 2.332 4.877 14.233 1.00 98.19 223 PHE A O 1
ATOM 1803 N N . ASN A 1 224 ? 4.476 4.330 14.674 1.00 98.25 224 ASN A N 1
ATOM 1804 C CA . ASN A 1 224 ? 5.106 5.267 13.753 1.00 98.25 224 ASN A CA 1
ATOM 1805 C C . ASN A 1 224 ? 5.582 4.588 12.458 1.00 98.25 224 ASN A C 1
ATOM 1807 O O . ASN A 1 224 ? 5.494 3.367 12.272 1.00 98.25 224 ASN A O 1
ATOM 1811 N N . PHE A 1 225 ? 6.092 5.408 11.545 1.00 98.56 225 PHE A N 1
ATOM 1812 C CA . PHE A 1 225 ? 6.645 5.002 10.261 1.00 98.56 225 PHE A CA 1
ATOM 1813 C C . PHE A 1 225 ? 7.780 3.983 10.388 1.00 98.56 225 PHE A C 1
ATOM 1815 O O . PHE A 1 225 ? 7.839 3.036 9.608 1.00 98.56 225 PHE A O 1
ATOM 1822 N N . GLU A 1 226 ? 8.659 4.128 11.377 1.00 98.44 226 GLU A N 1
ATOM 1823 C CA . GLU A 1 226 ? 9.782 3.216 11.585 1.00 98.44 226 GLU A CA 1
ATOM 1824 C C . GLU A 1 226 ? 9.279 1.800 11.911 1.00 98.44 226 GLU A C 1
ATOM 1826 O O . GLU A 1 226 ? 9.704 0.827 11.287 1.00 98.44 226 GLU A O 1
ATOM 1831 N N . TYR A 1 227 ? 8.292 1.677 12.805 1.00 98.06 227 TYR A N 1
ATOM 1832 C CA . TYR A 1 227 ? 7.654 0.392 13.091 1.00 98.06 227 TYR A CA 1
ATOM 1833 C C . TYR A 1 227 ? 6.905 -0.178 11.877 1.00 98.06 227 TYR A C 1
ATOM 1835 O O . TYR A 1 227 ? 6.946 -1.386 11.629 1.00 98.06 227 TYR A O 1
ATOM 1843 N N . PHE A 1 228 ? 6.244 0.676 11.090 1.00 98.00 228 PHE A N 1
ATOM 1844 C CA . PHE A 1 228 ? 5.601 0.276 9.835 1.00 98.00 228 PHE A CA 1
ATOM 1845 C C . PHE A 1 228 ? 6.605 -0.337 8.846 1.00 98.00 228 PHE A C 1
ATOM 1847 O O . PHE A 1 228 ? 6.332 -1.393 8.270 1.00 98.00 228 PHE A O 1
ATOM 1854 N N . ILE A 1 229 ? 7.782 0.271 8.695 1.00 98.50 229 ILE A N 1
ATOM 1855 C CA . ILE A 1 229 ? 8.862 -0.237 7.845 1.00 98.50 229 ILE A CA 1
ATOM 1856 C C . ILE A 1 229 ? 9.365 -1.596 8.342 1.00 98.50 229 ILE A C 1
ATOM 1858 O O . ILE A 1 229 ? 9.471 -2.536 7.551 1.00 98.50 229 ILE A O 1
ATOM 1862 N N . GLU A 1 230 ? 9.589 -1.751 9.647 1.00 97.62 230 GLU A N 1
ATOM 1863 C CA . GLU A 1 230 ? 9.962 -3.044 10.233 1.00 97.62 230 GLU A CA 1
ATOM 1864 C C . GLU A 1 230 ? 8.883 -4.114 10.017 1.00 97.62 230 GLU A C 1
ATOM 1866 O O . GLU A 1 230 ? 9.186 -5.282 9.764 1.00 97.62 230 GLU A O 1
ATOM 1871 N N . CYS A 1 231 ? 7.605 -3.736 10.035 1.00 97.38 231 CYS A N 1
ATOM 1872 C CA . CYS A 1 231 ? 6.517 -4.659 9.725 1.00 97.38 231 CYS A CA 1
ATOM 1873 C C . CYS A 1 231 ? 6.504 -5.099 8.256 1.00 97.38 231 CYS A C 1
ATOM 1875 O O . CYS A 1 231 ? 6.119 -6.239 7.985 1.00 97.38 231 CYS A O 1
ATOM 1877 N N . ILE A 1 232 ? 6.948 -4.259 7.314 1.00 97.75 232 ILE A N 1
ATOM 1878 C CA . ILE A 1 232 ? 7.147 -4.669 5.915 1.00 97.75 232 ILE A CA 1
ATOM 1879 C C . ILE A 1 232 ? 8.308 -5.660 5.813 1.00 97.75 232 ILE A C 1
ATOM 1881 O O . ILE A 1 232 ? 8.151 -6.717 5.197 1.00 97.75 232 ILE A O 1
ATOM 1885 N N . LYS A 1 233 ? 9.446 -5.367 6.460 1.00 97.62 233 LYS A N 1
ATOM 1886 C CA . LYS A 1 233 ? 10.618 -6.261 6.463 1.00 97.62 233 LYS A CA 1
ATOM 1887 C C . LYS A 1 233 ? 10.279 -7.645 7.024 1.00 97.62 233 LYS A C 1
ATOM 1889 O O . LYS A 1 233 ? 10.680 -8.668 6.477 1.00 97.62 233 LYS A O 1
ATOM 1894 N N . ASN A 1 234 ? 9.447 -7.675 8.063 1.00 96.00 234 ASN A N 1
ATOM 1895 C CA . ASN A 1 234 ? 8.951 -8.901 8.689 1.00 96.00 234 ASN A CA 1
ATOM 1896 C C . ASN A 1 234 ? 7.707 -9.496 8.004 1.00 96.00 234 ASN A C 1
ATOM 1898 O O . ASN A 1 234 ? 7.115 -10.440 8.524 1.00 96.00 234 ASN A O 1
ATOM 1902 N N . ARG A 1 235 ? 7.288 -8.953 6.850 1.00 95.44 235 ARG A N 1
ATOM 1903 C CA . ARG A 1 235 ? 6.139 -9.410 6.043 1.00 95.44 235 ARG A CA 1
ATOM 1904 C C . ARG A 1 235 ? 4.788 -9.410 6.779 1.00 95.44 235 ARG A C 1
ATOM 1906 O O . ARG A 1 235 ? 3.840 -10.048 6.327 1.00 95.44 235 ARG A O 1
ATOM 1913 N N . LYS A 1 236 ? 4.674 -8.667 7.884 1.00 95.88 236 LYS A N 1
ATOM 1914 C CA . LYS A 1 236 ? 3.413 -8.424 8.612 1.00 95.88 236 LYS A CA 1
ATOM 1915 C C . LYS A 1 236 ? 2.529 -7.414 7.886 1.00 95.88 236 LYS A C 1
ATOM 1917 O O . LYS A 1 236 ? 1.302 -7.497 7.944 1.00 95.88 236 LYS A O 1
ATOM 1922 N N . VAL A 1 237 ? 3.169 -6.474 7.192 1.00 97.06 237 VAL A N 1
ATOM 1923 C CA . VAL A 1 237 ? 2.542 -5.564 6.237 1.00 97.06 237 VAL A CA 1
ATOM 1924 C C . VAL A 1 237 ? 3.045 -5.914 4.843 1.00 97.06 237 VAL A C 1
ATOM 1926 O O . VAL A 1 237 ? 4.242 -6.093 4.631 1.00 97.06 237 VAL A O 1
ATOM 1929 N N . ILE A 1 238 ? 2.129 -6.008 3.886 1.00 96.25 238 ILE A N 1
ATOM 1930 C CA . ILE A 1 238 ? 2.437 -6.281 2.484 1.00 96.25 238 ILE A CA 1
ATOM 1931 C C . ILE A 1 238 ? 2.040 -5.100 1.606 1.00 96.25 238 ILE A C 1
ATOM 1933 O O . ILE A 1 238 ? 1.075 -4.390 1.901 1.00 96.25 238 ILE A O 1
ATOM 1937 N N . PHE A 1 239 ? 2.767 -4.936 0.506 1.00 97.81 239 PHE A N 1
ATOM 1938 C CA . PHE A 1 239 ? 2.319 -4.138 -0.623 1.00 97.81 239 PHE A CA 1
ATOM 1939 C C . PHE A 1 239 ? 1.361 -4.974 -1.479 1.00 97.81 239 PHE A C 1
ATOM 1941 O O . PHE A 1 239 ? 1.647 -6.122 -1.813 1.00 97.81 239 PHE A O 1
ATOM 1948 N N . ASP A 1 240 ? 0.214 -4.398 -1.807 1.00 96.12 240 ASP A N 1
ATOM 1949 C CA . ASP A 1 240 ? -0.811 -4.964 -2.671 1.00 96.12 240 ASP A CA 1
ATOM 1950 C C . ASP A 1 240 ? -1.158 -3.912 -3.723 1.00 96.12 240 ASP A C 1
ATOM 1952 O O . ASP A 1 240 ? -1.502 -2.776 -3.383 1.00 96.12 240 ASP A O 1
ATOM 1956 N N . SER A 1 241 ? -1.045 -4.267 -5.000 1.00 96.69 241 SER A N 1
ATOM 1957 C CA . SER A 1 241 ? -1.407 -3.360 -6.082 1.00 96.69 241 SER A CA 1
ATOM 1958 C C . SER A 1 241 ? -2.724 -3.784 -6.711 1.00 96.69 241 SER A C 1
ATOM 1960 O O . SER A 1 241 ? -2.922 -4.939 -7.076 1.00 96.69 241 SER A O 1
ATOM 1962 N N . GLY A 1 242 ? -3.636 -2.825 -6.846 1.00 94.44 242 GLY A N 1
ATOM 1963 C CA . GLY A 1 242 ? -4.865 -2.954 -7.621 1.00 94.44 242 GLY A CA 1
ATOM 1964 C C . GLY A 1 242 ? -4.753 -2.288 -8.989 1.00 94.44 242 GLY A C 1
ATOM 1965 O O . GLY A 1 242 ? -5.776 -1.905 -9.549 1.00 94.44 242 GLY A O 1
ATOM 1966 N N . MET A 1 243 ? -3.542 -2.060 -9.502 1.00 96.19 243 MET A N 1
ATOM 1967 C CA . MET A 1 243 ? -3.327 -1.322 -10.743 1.00 96.19 243 MET A CA 1
ATOM 1968 C C . MET A 1 243 ? -3.750 -2.161 -11.950 1.00 96.19 243 MET A C 1
ATOM 1970 O O . MET A 1 243 ? -3.287 -3.287 -12.135 1.00 96.19 243 MET A O 1
ATOM 1974 N N . TYR A 1 244 ? -4.602 -1.616 -12.817 1.00 95.62 244 TYR A N 1
ATOM 1975 C CA . TYR A 1 244 ? -5.004 -2.312 -14.034 1.00 95.62 244 TYR A CA 1
ATOM 1976 C C . TYR A 1 244 ? -5.292 -1.394 -15.220 1.00 95.62 244 TYR A C 1
ATOM 1978 O O . TYR A 1 244 ? -5.431 -0.174 -15.066 1.00 95.62 244 TYR A O 1
ATOM 1986 N N . ASP A 1 245 ? -5.339 -1.989 -16.413 1.00 92.56 245 ASP A N 1
ATOM 1987 C CA . ASP A 1 245 ? -5.590 -1.252 -17.651 1.00 92.56 245 ASP A CA 1
ATOM 1988 C C . ASP A 1 245 ? -7.052 -0.776 -17.757 1.00 92.56 245 ASP A C 1
ATOM 1990 O O . ASP A 1 245 ? -7.977 -1.498 -17.395 1.00 92.56 245 ASP A O 1
ATOM 1994 N N . GLY A 1 246 ? -7.278 0.453 -18.218 1.00 87.69 246 GLY A N 1
ATOM 1995 C CA . GLY A 1 246 ? -8.613 1.075 -18.253 1.00 87.69 246 GLY A CA 1
ATOM 1996 C C . GLY A 1 246 ? -9.074 1.752 -16.950 1.00 87.69 246 GLY A C 1
ATOM 1997 O O . GLY A 1 246 ? -10.165 2.315 -16.908 1.00 87.69 246 GLY A O 1
ATOM 1998 N N . ASN A 1 247 ? -8.257 1.763 -15.890 1.00 89.44 247 ASN A N 1
ATOM 1999 C CA . ASN A 1 247 ? -8.467 2.612 -14.709 1.00 89.44 247 ASN A CA 1
ATOM 2000 C C . ASN A 1 247 ? -7.215 3.451 -14.451 1.00 89.44 247 ASN A C 1
ATOM 2002 O O . ASN A 1 247 ? -6.113 2.920 -14.470 1.00 89.44 247 ASN A O 1
ATOM 2006 N N . ILE A 1 248 ? -7.376 4.753 -14.206 1.00 91.25 248 ILE A N 1
ATOM 2007 C CA . ILE A 1 248 ? -6.258 5.689 -14.008 1.00 91.25 248 ILE A CA 1
ATOM 2008 C C . ILE A 1 248 ? -5.627 5.614 -12.613 1.00 91.25 248 ILE A C 1
ATOM 2010 O O . ILE A 1 248 ? -4.521 6.108 -12.409 1.00 91.25 248 ILE A O 1
ATOM 2014 N N . ARG A 1 249 ? -6.319 5.027 -11.632 1.00 91.94 249 ARG A N 1
ATOM 2015 C CA . ARG A 1 249 ? -5.818 4.916 -10.261 1.00 91.94 249 ARG A CA 1
ATOM 2016 C C . ARG A 1 249 ? -4.729 3.850 -10.184 1.00 91.94 249 ARG A C 1
ATOM 2018 O O . ARG A 1 249 ? -4.788 2.812 -10.847 1.00 91.94 249 ARG A O 1
ATOM 2025 N N . ASN A 1 250 ? -3.720 4.121 -9.364 1.00 94.25 250 ASN A N 1
ATOM 2026 C CA . ASN A 1 250 ? -2.611 3.192 -9.160 1.00 94.25 250 ASN A CA 1
ATOM 2027 C C . ASN A 1 250 ? -2.956 2.095 -8.151 1.00 94.25 250 ASN A C 1
ATOM 2029 O O . ASN A 1 250 ? -2.497 0.977 -8.325 1.00 94.25 250 ASN A O 1
ATOM 2033 N N . TYR A 1 251 ? -3.784 2.403 -7.146 1.00 93.88 251 TYR A N 1
ATOM 2034 C CA . TYR A 1 251 ? -4.165 1.480 -6.074 1.00 93.88 251 TYR A CA 1
ATOM 2035 C C . TYR A 1 251 ? -2.955 0.801 -5.433 1.00 93.88 251 TYR A C 1
ATOM 2037 O O . TYR A 1 251 ? -2.732 -0.391 -5.619 1.00 93.88 251 TYR A O 1
ATOM 2045 N N . SER A 1 252 ? -2.170 1.573 -4.694 1.00 96.69 252 SER A N 1
ATOM 2046 C CA . SER A 1 252 ? -0.916 1.130 -4.091 1.00 96.69 252 SER A CA 1
ATOM 2047 C C . SER A 1 252 ? -1.110 0.955 -2.596 1.00 96.69 252 SER A C 1
ATOM 2049 O O . SER A 1 252 ? -0.889 1.863 -1.800 1.00 96.69 252 SER A O 1
ATOM 2051 N N . GLN A 1 253 ? -1.615 -0.210 -2.217 1.00 96.56 253 GLN A N 1
ATOM 2052 C CA . GLN A 1 253 ? -2.186 -0.430 -0.901 1.00 96.56 253 GLN A CA 1
ATOM 2053 C C . GLN A 1 253 ? -1.196 -1.148 -0.000 1.00 96.56 253 GLN A C 1
ATOM 2055 O O . GLN A 1 253 ? -0.667 -2.199 -0.344 1.00 96.56 253 GLN A O 1
ATOM 2060 N N . PHE A 1 254 ? -0.997 -0.607 1.194 1.00 97.56 254 PHE A N 1
ATOM 2061 C CA . PHE A 1 254 ? -0.251 -1.289 2.243 1.00 97.56 254 PHE A CA 1
ATOM 2062 C C . PHE A 1 254 ? -1.245 -1.914 3.209 1.00 97.56 254 PHE A C 1
ATOM 2064 O O . PHE A 1 254 ? -2.133 -1.234 3.728 1.00 97.56 254 PHE A O 1
ATOM 2071 N N . ARG A 1 255 ? -1.150 -3.230 3.397 1.00 96.12 255 ARG A N 1
ATOM 2072 C CA . ARG A 1 255 ? -2.176 -4.026 4.080 1.00 96.12 255 ARG A CA 1
ATOM 2073 C C . ARG A 1 255 ? -1.551 -4.952 5.109 1.00 96.12 255 ARG A C 1
ATOM 2075 O O . ARG A 1 255 ? -0.517 -5.554 4.848 1.00 96.12 255 ARG A O 1
ATOM 2082 N N . GLY A 1 256 ? -2.221 -5.104 6.245 1.00 94.62 256 GLY A N 1
ATOM 2083 C CA . GLY A 1 256 ? -1.854 -6.052 7.295 1.00 94.62 256 GLY A CA 1
ATOM 2084 C C . GLY A 1 256 ? -2.993 -7.028 7.576 1.00 94.62 256 GLY A C 1
ATOM 2085 O O . GLY A 1 256 ? -4.163 -6.641 7.542 1.00 94.62 256 GLY A O 1
ATOM 2086 N N . SER A 1 257 ? -2.663 -8.290 7.849 1.00 84.69 257 SER A N 1
ATOM 2087 C CA . SER A 1 257 ? -3.618 -9.298 8.333 1.00 84.69 257 SER A CA 1
ATOM 2088 C C . SER A 1 257 ? -3.483 -9.473 9.848 1.00 84.69 257 SER A C 1
ATOM 2090 O O . SER A 1 257 ? -4.287 -8.931 10.601 1.00 84.69 257 SER A O 1
ATOM 2092 N N . CYS A 1 258 ? -2.428 -10.151 10.308 1.00 86.44 258 CYS A N 1
ATOM 2093 C CA . CYS A 1 258 ? -2.140 -10.354 11.732 1.00 86.44 258 CYS A CA 1
ATOM 2094 C C . CYS A 1 258 ? -1.644 -9.084 12.435 1.00 86.44 258 CYS A C 1
ATOM 2096 O O . CYS A 1 258 ? -1.920 -8.913 13.619 1.00 86.44 258 CYS A O 1
ATOM 2098 N N . PHE A 1 259 ? -0.997 -8.180 11.690 1.00 92.31 259 PHE A N 1
ATOM 2099 C CA . PHE A 1 259 ? -0.453 -6.904 12.169 1.00 92.31 259 PHE A CA 1
ATOM 2100 C C . PHE A 1 259 ? -1.394 -6.168 13.130 1.00 92.31 259 PHE A C 1
ATOM 2102 O O . PHE A 1 259 ? -0.992 -5.783 14.219 1.00 92.31 259 PHE A O 1
ATOM 2109 N N . TRP A 1 260 ? -2.663 -6.013 12.752 1.00 94.88 260 TRP A N 1
ATOM 2110 C CA . TRP A 1 260 ? -3.622 -5.250 13.546 1.00 94.88 260 TRP A CA 1
ATOM 2111 C C . TRP A 1 260 ? -3.948 -5.922 14.875 1.00 94.88 260 TRP A C 1
ATOM 2113 O O . TRP A 1 260 ? -4.015 -5.248 15.896 1.00 94.88 260 TRP A O 1
ATOM 2123 N N . ASN A 1 261 ? -4.107 -7.246 14.874 1.00 92.69 261 ASN A N 1
ATOM 2124 C CA . ASN A 1 261 ? -4.439 -7.996 16.082 1.00 92.69 261 ASN A CA 1
ATOM 2125 C C . ASN A 1 261 ? -3.294 -7.983 17.102 1.00 92.69 261 ASN A C 1
ATOM 2127 O O . ASN A 1 261 ? -3.563 -7.946 18.294 1.00 92.69 261 ASN A O 1
ATOM 2131 N N . GLU A 1 262 ? -2.037 -7.955 16.650 1.00 94.00 262 GLU A N 1
ATOM 2132 C CA . GLU A 1 262 ? -0.863 -7.840 17.532 1.00 94.00 262 GLU A CA 1
ATOM 2133 C C . GLU A 1 262 ? -0.765 -6.478 18.241 1.00 94.00 262 GLU A C 1
ATOM 2135 O O . GLU A 1 262 ? -0.058 -6.342 19.240 1.00 94.00 262 GLU A O 1
ATOM 2140 N N . LEU A 1 263 ? -1.442 -5.457 17.711 1.00 96.31 263 LEU A N 1
ATOM 2141 C CA . LEU A 1 263 ? -1.449 -4.106 18.266 1.00 96.31 263 LEU A CA 1
ATOM 2142 C C . LEU A 1 263 ? -2.673 -3.822 19.145 1.00 96.31 263 LEU A C 1
ATOM 2144 O O . LEU A 1 263 ? -2.654 -2.819 19.857 1.00 96.31 263 LEU A O 1
ATOM 2148 N N . ILE A 1 264 ? -3.717 -4.660 19.094 1.00 97.12 264 ILE A N 1
ATOM 2149 C CA . ILE A 1 264 ? -4.925 -4.501 19.915 1.00 97.12 264 ILE A CA 1
ATOM 2150 C C . ILE A 1 264 ? -4.575 -4.718 21.389 1.00 97.12 264 ILE A C 1
ATOM 2152 O O . ILE A 1 264 ? -3.992 -5.736 21.754 1.00 97.12 264 ILE A O 1
ATOM 2156 N N . THR A 1 265 ? -4.970 -3.768 22.232 1.00 97.06 265 THR A N 1
ATOM 2157 C CA . THR A 1 265 ? -4.786 -3.814 23.690 1.00 97.06 265 THR A CA 1
ATOM 2158 C C . THR A 1 265 ? -6.102 -3.986 24.439 1.00 97.06 265 THR A C 1
ATOM 2160 O O . THR A 1 265 ? -6.103 -4.518 25.544 1.00 97.06 265 THR A O 1
ATOM 2163 N N . GLU A 1 266 ? -7.219 -3.554 23.849 1.00 96.88 266 GLU A N 1
ATOM 2164 C CA . GLU A 1 266 ? -8.533 -3.495 24.498 1.00 96.88 266 GLU A CA 1
ATOM 2165 C C . GLU A 1 266 ? -9.642 -3.941 23.526 1.00 96.88 266 GLU A C 1
ATOM 2167 O O . GLU A 1 266 ? -9.571 -3.671 22.323 1.00 96.88 266 GLU A O 1
ATOM 2172 N N . GLU A 1 267 ? -10.682 -4.603 24.039 1.00 97.50 267 GLU A N 1
ATOM 2173 C CA . GLU A 1 267 ? -11.869 -5.050 23.291 1.00 97.50 267 GLU A CA 1
ATOM 2174 C C . GLU A 1 267 ? -13.136 -4.836 24.139 1.00 97.50 267 GLU A C 1
ATOM 2176 O O . GLU A 1 267 ? -13.146 -5.189 25.318 1.00 97.50 267 GLU A O 1
ATOM 2181 N N . TYR A 1 268 ? -14.188 -4.280 23.525 1.00 96.00 268 TYR A N 1
ATOM 2182 C CA . TYR A 1 268 ? -15.485 -3.936 24.135 1.00 96.00 268 TYR A CA 1
ATOM 2183 C C . TYR A 1 268 ? -16.670 -4.395 23.268 1.00 96.00 268 TYR A C 1
ATOM 2185 O O . TYR A 1 268 ? -16.498 -4.471 22.027 1.00 96.00 268 TYR A O 1
#

pLDDT: mean 93.79, std 7.52, range [54.31, 98.88]

Sequence (268 aa):
MSDLLQTTSEIDKQHIITLFNTRVKGIEICLEGQNINHCGKEGHWLETKMGIKHNAKNEPDINGYEMKKSSSKITLGDFSASEYAFSGKNKRNSINTLNNWTDEIKLSRSDFIKTFGNPNPSKENRYSWSGSCVPTYNNWNSNGQILTINENNDIIIYYSFSNDTRSVKIDFPLFLQNDNIVIALWKSSKMKPHIDNKFDKKGFFICKKIGNTYEKICFGKAFNFEYFIECIKNRKVIFDSGMYDGNIRNYSQFRGSCFWNELITEEY

Solvent-accessible surface area (backbone atoms only — not comparable to full-atom values): 14555 Å² total; per-residue (Å²): 113,68,68,63,54,53,53,51,52,51,55,45,50,52,51,52,51,50,40,39,61,75,53,38,46,72,44,72,73,78,63,82,95,50,67,88,85,45,90,58,51,68,56,54,49,51,36,48,50,67,69,46,78,92,74,91,68,75,51,33,69,54,88,40,23,25,74,43,64,64,60,83,62,35,66,79,46,73,56,69,55,68,22,36,61,42,40,55,89,91,43,26,59,68,48,25,62,72,54,74,48,61,91,80,70,80,43,49,63,62,53,48,25,61,71,48,22,45,64,33,74,95,54,84,48,46,35,18,32,32,70,78,40,42,36,44,64,82,39,74,30,61,59,8,20,27,22,48,68,52,96,76,60,26,43,36,30,33,33,23,44,84,56,28,72,52,78,70,60,79,77,49,59,74,91,59,70,42,65,69,36,54,47,34,35,32,46,32,88,65,48,35,57,64,36,29,45,20,27,48,62,60,4,32,36,33,45,36,67,56,93,65,20,32,70,36,44,30,37,23,61,51,46,43,41,70,58,52,52,53,29,29,74,68,63,38,30,42,67,45,35,67,20,36,71,97,51,92,60,58,46,32,2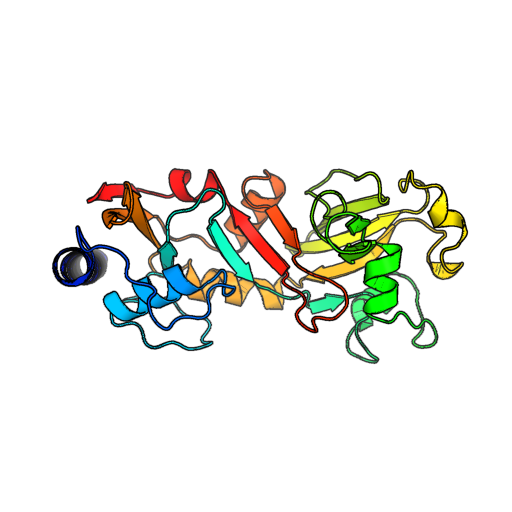7,36,32,24,51,66,47,58,65,77,37,46,80,48,79,86

Mean predicted aligned error: 4.51 Å

Secondary structure (DSSP, 8-state):
-HHHHHHHHHHHHHHHHHHHHHHTBT-B---TTS-TT-TTHHHHHHHHHTTPPP---SS-SBTTEEEEE--SSEEEEE---SEETT--TTS-HHHHHHHT--TT----HHHHHHHHSEEEGGGTTEEEE-GGGS-BBTB--TEEEEEEE-TT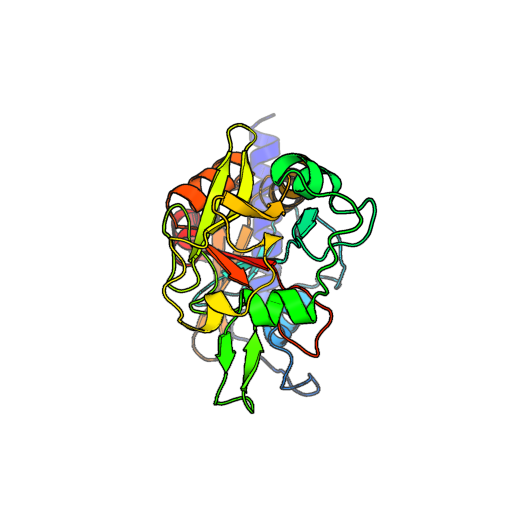--EEEEEEEEEE--GGGGGS-GGGSSSSEEEEEE-HHHHHHHHHHHHSSSEEEEEEEETTEEEEEEEE----HHHHHHHHHTTSEEEEE-EETT-----EEEEESHHHHHHEEEE-

Nearest PDB structures (foldseek):
  2oaa-assembly1_A  TM=6.217E-01  e=8.558E-08  Kocuria varians
  4ylb-assembly1_C  TM=5.700E-01  e=4.488E+00  Saccharolobus solfataricus 98/2

Foldseek 3Di:
DVVVVVVLLVVQVVLQVVLCVPQFAPDFDDQPPPDPPPPCSSVVSVCVSSVFDDDDDLAAGGPRANEWEDDQKTFLDQDAFQAFPQDAPPSHVVLCVQLVHDNVDHAHLQNLQVLQWFFDVVVVRFTGCFDQSAAAAPDQGLSQWHWYADPQRKIWIWHALVSNNDPCSVVDDPSRNHGGRTGGIHGCVRVQSSQCNHQVGAHYKYFYDDDRGGHKIWGFGGDGPVVVSVCRNVVQWTWGFPGTPPDPDGRTTIIGRCVRVVGTDDMD